Protein AF-A0A7Y9LG53-F1 (afdb_monomer)

Radius of gyration: 17.67 Å; Cα contacts (8 Å, |Δi|>4): 450; chains: 1; bounding box: 41×40×53 Å

pLDDT: mean 83.34, std 12.19, range [42.38, 98.19]

Structure (mmCIF, N/CA/C/O backbone):
data_AF-A0A7Y9LG53-F1
#
_entry.id   AF-A0A7Y9LG53-F1
#
loop_
_atom_site.group_PDB
_atom_site.id
_atom_site.type_symbol
_atom_site.label_atom_id
_atom_site.label_alt_id
_atom_site.label_comp_id
_atom_site.label_asym_id
_atom_site.label_entity_id
_atom_site.label_seq_id
_atom_site.pdbx_PDB_ins_code
_atom_site.Cartn_x
_atom_site.Cartn_y
_atom_site.Cartn_z
_atom_site.occupancy
_atom_site.B_iso_or_equiv
_atom_site.auth_seq_id
_atom_site.auth_comp_id
_atom_site.auth_asym_id
_atom_site.auth_atom_id
_atom_site.pdbx_PDB_model_num
ATOM 1 N N . MET A 1 1 ? 15.637 0.644 -24.157 1.00 86.12 1 MET A N 1
ATOM 2 C CA . MET A 1 1 ? 14.774 1.824 -23.953 1.00 86.12 1 MET A CA 1
ATOM 3 C C . MET A 1 1 ? 13.819 1.522 -22.813 1.00 86.12 1 MET A C 1
ATOM 5 O O . MET A 1 1 ? 13.318 0.405 -22.761 1.00 86.12 1 MET A O 1
ATOM 9 N N . ALA A 1 2 ? 13.609 2.471 -21.905 1.00 86.50 2 ALA A N 1
ATOM 10 C CA . ALA A 1 2 ? 12.515 2.430 -20.944 1.00 86.50 2 ALA A CA 1
ATOM 11 C C . ALA A 1 2 ? 11.743 3.745 -21.023 1.00 86.50 2 ALA A C 1
ATOM 13 O O . ALA A 1 2 ? 12.349 4.803 -21.193 1.00 86.50 2 ALA A O 1
ATOM 14 N N . TRP A 1 3 ? 10.423 3.662 -20.909 1.00 84.69 3 TRP A N 1
ATOM 15 C CA . TRP A 1 3 ? 9.545 4.820 -20.861 1.00 84.69 3 TRP A CA 1
ATOM 16 C C . TRP A 1 3 ? 8.775 4.818 -19.547 1.00 84.69 3 TRP A C 1
ATOM 18 O O . TRP A 1 3 ? 8.128 3.826 -19.197 1.00 84.69 3 TRP A O 1
ATOM 28 N N . VAL A 1 4 ? 8.869 5.937 -18.835 1.00 88.06 4 VAL A N 1
ATOM 29 C CA . VAL A 1 4 ? 8.200 6.168 -17.560 1.00 88.06 4 VAL A CA 1
ATOM 30 C C . VAL A 1 4 ? 7.210 7.314 -17.718 1.00 88.06 4 VAL A C 1
ATOM 32 O O . VAL A 1 4 ? 7.580 8.427 -18.091 1.00 88.06 4 VAL A O 1
ATOM 35 N N . ALA A 1 5 ? 5.941 7.028 -17.450 1.00 83.50 5 ALA A N 1
ATOM 36 C CA . ALA A 1 5 ? 4.900 8.031 -17.356 1.00 83.50 5 ALA A CA 1
ATOM 37 C C . ALA A 1 5 ? 4.995 8.704 -15.988 1.00 83.50 5 ALA A C 1
ATOM 39 O O . ALA A 1 5 ? 4.973 8.029 -14.962 1.00 83.50 5 ALA A O 1
ATOM 40 N N . LEU A 1 6 ? 5.083 10.032 -15.970 1.00 82.88 6 LEU A N 1
ATOM 41 C CA . LEU A 1 6 ? 4.988 10.823 -14.750 1.00 82.88 6 LEU A CA 1
ATOM 42 C C . LEU A 1 6 ? 3.608 11.432 -14.680 1.00 82.88 6 LEU A C 1
ATOM 44 O O . LEU A 1 6 ? 3.182 12.128 -15.601 1.00 82.88 6 LEU A O 1
ATOM 48 N N . VAL A 1 7 ? 2.925 11.178 -13.575 1.00 75.75 7 VAL A N 1
ATOM 49 C CA . VAL A 1 7 ? 1.541 11.578 -13.431 1.00 75.75 7 VAL A CA 1
ATOM 50 C C . VAL A 1 7 ? 1.389 12.554 -12.270 1.00 75.75 7 VAL A C 1
ATOM 52 O O . VAL A 1 7 ? 1.743 12.197 -11.138 1.00 75.75 7 VAL A O 1
ATOM 55 N N . PRO A 1 8 ? 0.876 13.778 -12.522 1.00 67.44 8 PRO A N 1
ATOM 56 C CA . PRO A 1 8 ? 0.628 14.763 -11.483 1.00 67.44 8 PRO A CA 1
ATOM 57 C C . PRO A 1 8 ? -0.237 14.206 -10.360 1.00 67.44 8 PRO A C 1
ATOM 59 O O . PRO A 1 8 ? -1.244 13.529 -10.571 1.00 67.44 8 PRO A O 1
ATOM 62 N N . ARG A 1 9 ? 0.165 14.522 -9.136 1.00 64.88 9 ARG A N 1
ATOM 63 C CA . ARG A 1 9 ? -0.595 14.273 -7.914 1.00 64.88 9 ARG A CA 1
ATOM 64 C C . ARG A 1 9 ? -1.175 15.591 -7.422 1.00 64.88 9 ARG A C 1
ATOM 66 O O . ARG A 1 9 ? -0.590 16.646 -7.642 1.00 64.88 9 ARG A O 1
ATOM 73 N N . VAL A 1 10 ? -2.288 15.507 -6.694 1.00 51.38 10 VAL A N 1
ATOM 74 C CA . VAL A 1 10 ? -2.947 16.671 -6.084 1.00 51.38 10 VAL A CA 1
ATOM 75 C C . VAL A 1 10 ? -1.912 17.543 -5.334 1.00 51.38 10 VAL A C 1
ATOM 77 O O . VAL A 1 10 ? -1.163 16.993 -4.503 1.00 51.38 10 VAL A O 1
ATOM 80 N N . PRO A 1 11 ? -1.837 18.862 -5.627 1.00 47.28 11 PRO A N 1
ATOM 81 C CA . PRO A 1 11 ? -0.912 19.796 -4.980 1.00 47.28 11 PRO A CA 1
ATOM 82 C C . PRO A 1 11 ? -1.076 19.827 -3.454 1.00 47.28 11 PRO A C 1
ATOM 84 O O . PRO A 1 11 ? -2.131 19.481 -2.925 1.00 47.28 11 PRO A O 1
ATOM 87 N N . ARG A 1 12 ? -0.038 20.255 -2.724 1.00 42.75 12 ARG A N 1
ATOM 88 C CA . ARG A 1 12 ? -0.101 20.503 -1.271 1.00 42.75 12 ARG A CA 1
ATOM 89 C C . ARG A 1 12 ? 0.452 21.888 -0.927 1.00 42.75 12 ARG A C 1
ATOM 91 O O . ARG A 1 12 ? 1.362 22.342 -1.629 1.00 42.75 12 ARG A O 1
ATOM 98 N N . PRO A 1 13 ? 0.027 22.508 0.190 1.00 42.38 13 PRO A N 1
ATOM 99 C CA . PRO A 1 13 ? 0.746 23.639 0.770 1.00 42.38 13 PRO A CA 1
ATOM 100 C C . PRO A 1 13 ? 2.233 23.288 0.949 1.00 42.38 13 PRO A C 1
ATOM 102 O O . PRO A 1 13 ? 2.570 22.249 1.517 1.00 42.38 13 PRO A O 1
ATOM 105 N N . GLY A 1 14 ? 3.129 24.095 0.378 1.00 54.16 14 GLY A N 1
ATOM 106 C CA . GLY A 1 14 ? 4.584 23.888 0.435 1.00 54.16 14 GLY A CA 1
ATOM 107 C C . GLY A 1 14 ? 5.179 22.866 -0.552 1.00 54.16 14 GLY A C 1
ATOM 108 O O . GLY A 1 14 ? 6.399 22.809 -0.679 1.00 54.16 14 GLY A O 1
ATOM 109 N N . LYS A 1 15 ? 4.372 22.082 -1.288 1.00 53.03 15 LYS A N 1
ATOM 110 C CA . LYS A 1 15 ? 4.842 21.212 -2.390 1.00 53.03 15 LYS A CA 1
ATOM 111 C C . LYS A 1 15 ? 3.792 21.093 -3.492 1.00 53.03 15 LYS A C 1
ATOM 113 O O . LYS A 1 15 ? 2.944 20.199 -3.472 1.00 53.03 15 LYS A O 1
ATOM 118 N N . LEU A 1 16 ? 3.898 21.987 -4.469 1.00 54.62 16 LEU A N 1
ATOM 119 C CA . LEU A 1 16 ? 2.964 22.094 -5.591 1.00 54.62 16 LEU A CA 1
ATOM 120 C C . LEU A 1 16 ? 3.227 21.065 -6.701 1.00 54.62 16 LEU A C 1
ATOM 122 O O . LEU A 1 16 ? 2.285 20.661 -7.372 1.00 54.62 16 LEU A O 1
ATOM 126 N N . ASN A 1 17 ? 4.472 20.601 -6.863 1.00 60.50 17 ASN A N 1
ATOM 127 C CA . ASN A 1 17 ? 4.839 19.628 -7.892 1.00 60.50 17 ASN A CA 1
ATOM 128 C C . ASN A 1 17 ? 5.089 18.250 -7.265 1.00 60.50 17 ASN A C 1
ATOM 130 O O . ASN A 1 17 ? 6.086 18.033 -6.573 1.00 60.50 17 ASN A O 1
ATOM 134 N N . ARG A 1 18 ? 4.136 17.335 -7.442 1.00 64.12 18 ARG A N 1
ATOM 135 C CA . ARG A 1 18 ? 4.173 15.975 -6.900 1.00 64.12 18 ARG A CA 1
ATOM 136 C C . ARG A 1 18 ? 3.808 14.985 -7.988 1.00 64.12 18 ARG A C 1
ATOM 138 O O . ARG A 1 18 ? 2.847 15.228 -8.711 1.00 64.12 18 ARG A O 1
ATOM 145 N N . LEU A 1 19 ? 4.508 13.854 -8.041 1.00 72.25 19 LEU A N 1
ATOM 146 C CA . LEU A 1 19 ? 4.332 12.872 -9.106 1.00 72.25 19 LEU A CA 1
ATOM 147 C C . LEU A 1 19 ? 4.119 11.459 -8.538 1.00 72.25 19 LEU A C 1
ATOM 149 O O . LEU A 1 19 ? 4.573 11.118 -7.443 1.00 72.25 19 LEU A O 1
ATOM 153 N N . SER A 1 20 ? 3.407 10.633 -9.292 1.00 74.19 20 SER A N 1
ATOM 154 C CA . SER A 1 20 ? 3.547 9.174 -9.271 1.00 74.19 20 SER A CA 1
ATOM 155 C C . SER A 1 20 ? 4.135 8.750 -10.611 1.00 74.19 20 SER A C 1
ATOM 157 O O . SER A 1 20 ? 3.978 9.477 -11.593 1.00 74.19 20 SER A O 1
ATOM 159 N N . ALA A 1 21 ? 4.825 7.616 -10.656 1.00 81.12 21 ALA A N 1
ATOM 160 C CA . ALA A 1 21 ? 5.453 7.144 -11.878 1.00 81.12 21 ALA A CA 1
ATOM 161 C C . ALA A 1 21 ? 4.979 5.742 -12.246 1.00 81.12 21 ALA A C 1
ATOM 163 O O . ALA A 1 21 ? 4.791 4.904 -11.370 1.00 81.12 21 ALA A O 1
ATOM 164 N N . ASP A 1 22 ? 4.821 5.490 -13.539 1.00 81.62 22 ASP A N 1
ATOM 165 C CA . ASP A 1 22 ? 4.493 4.168 -14.062 1.00 81.62 22 ASP A CA 1
ATOM 166 C C . ASP A 1 22 ? 5.415 3.835 -15.237 1.00 81.62 22 ASP A C 1
ATOM 168 O O . ASP A 1 22 ? 5.454 4.553 -16.239 1.00 81.62 22 ASP A O 1
ATOM 172 N N . ILE A 1 23 ? 6.203 2.770 -15.108 1.00 83.12 23 ILE A N 1
ATOM 173 C CA . ILE A 1 23 ? 7.037 2.266 -16.198 1.00 83.12 23 ILE A CA 1
ATOM 174 C C . ILE A 1 23 ? 6.123 1.511 -17.152 1.00 83.12 23 ILE A C 1
ATOM 176 O O . ILE A 1 23 ? 5.673 0.410 -16.840 1.00 83.12 23 ILE A O 1
ATOM 180 N N . GLN A 1 24 ? 5.875 2.071 -18.334 1.00 76.56 24 GLN A N 1
ATOM 181 C CA . GLN A 1 24 ? 4.913 1.453 -19.256 1.00 76.56 24 GLN A CA 1
ATOM 182 C C . GLN A 1 24 ? 5.557 0.642 -20.359 1.00 76.56 24 GLN A C 1
ATOM 184 O O . GLN A 1 24 ? 4.919 -0.226 -20.950 1.00 76.56 24 GLN A O 1
ATOM 189 N N . SER A 1 25 ? 6.830 0.899 -20.648 1.00 75.12 25 SER A N 1
ATOM 190 C CA . SER A 1 25 ? 7.573 0.025 -21.539 1.00 75.12 25 SER A CA 1
ATOM 191 C C . SER A 1 25 ? 9.024 -0.083 -21.122 1.00 75.12 25 SER A C 1
ATOM 193 O O . SER A 1 25 ? 9.665 0.895 -20.741 1.00 75.12 25 SER A O 1
ATOM 195 N N . VAL A 1 26 ? 9.542 -1.301 -21.226 1.00 80.25 26 VAL A N 1
ATOM 196 C CA . VAL A 1 26 ? 10.967 -1.601 -21.168 1.00 80.25 26 VAL A CA 1
ATOM 197 C C . VAL A 1 26 ? 11.249 -2.534 -22.329 1.00 80.25 26 VAL A C 1
ATOM 199 O O . VAL A 1 26 ? 10.678 -3.619 -22.426 1.00 80.25 26 VAL A O 1
ATOM 202 N N . PHE A 1 27 ? 12.113 -2.099 -23.236 1.00 78.62 27 PHE A N 1
ATOM 203 C CA . PHE A 1 27 ? 12.454 -2.855 -24.427 1.00 78.62 27 PHE A CA 1
ATOM 204 C C . PHE A 1 27 ? 13.963 -2.958 -24.598 1.00 78.62 27 PHE A C 1
ATOM 206 O O . PHE A 1 27 ? 14.687 -1.955 -24.639 1.00 78.62 27 PHE A O 1
ATOM 213 N N . VAL A 1 28 ? 14.411 -4.200 -24.758 1.00 81.12 28 VAL A N 1
ATOM 214 C CA . VAL A 1 28 ? 15.770 -4.566 -25.147 1.00 81.12 28 VAL A CA 1
ATOM 215 C C . VAL A 1 28 ? 15.669 -5.396 -26.421 1.00 81.12 28 VAL A C 1
ATOM 217 O O . VAL A 1 28 ? 14.904 -6.372 -26.480 1.00 81.12 28 VAL A O 1
ATOM 220 N N . ARG A 1 29 ? 16.434 -4.989 -27.440 1.00 79.81 29 ARG A N 1
ATOM 221 C CA . ARG A 1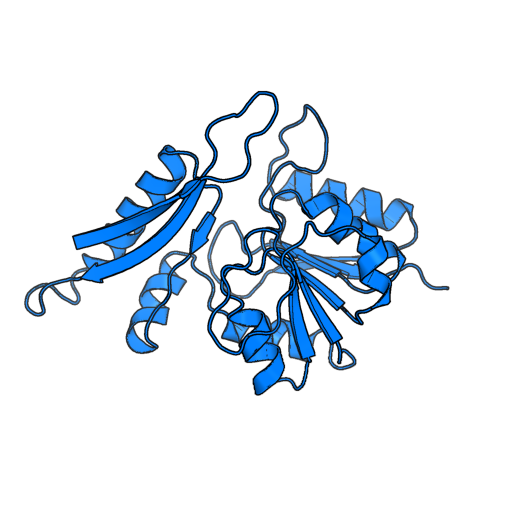 29 ? 16.549 -5.719 -28.706 1.00 79.81 29 ARG A CA 1
ATOM 222 C C . ARG A 1 29 ? 16.980 -7.169 -28.430 1.00 79.81 29 ARG A C 1
ATOM 224 O O . ARG A 1 29 ? 17.815 -7.356 -27.544 1.00 79.81 29 ARG A O 1
ATOM 231 N N . PRO A 1 30 ? 16.402 -8.180 -29.107 1.00 80.38 30 PRO A N 1
ATOM 232 C CA . PRO A 1 30 ? 16.688 -9.594 -28.845 1.00 80.38 30 PRO A CA 1
ATOM 233 C C . PRO A 1 30 ? 18.178 -9.934 -28.708 1.00 80.38 30 PRO A C 1
ATOM 235 O O . PRO A 1 30 ? 18.554 -10.591 -27.741 1.00 80.38 30 PRO A O 1
ATOM 238 N N . GLU A 1 31 ? 19.008 -9.406 -29.605 1.00 91.88 31 GLU A N 1
ATOM 239 C CA . GLU A 1 31 ? 20.463 -9.581 -29.686 1.00 91.88 31 GLU A CA 1
ATOM 240 C C . GLU A 1 31 ? 21.243 -9.058 -28.463 1.00 91.88 31 GLU A C 1
ATOM 242 O O . GLU A 1 31 ? 22.391 -9.439 -28.249 1.00 91.88 31 GLU A O 1
ATOM 247 N N . HIS A 1 32 ? 20.618 -8.227 -27.626 1.00 82.31 32 HIS A N 1
ATOM 248 C CA . HIS A 1 32 ? 21.231 -7.634 -26.433 1.00 82.31 32 HIS A CA 1
ATOM 249 C C . HIS A 1 32 ? 20.573 -8.096 -25.118 1.00 82.31 32 HIS A C 1
ATOM 251 O O . HIS A 1 32 ? 20.823 -7.538 -24.046 1.00 82.31 32 HIS A O 1
ATOM 257 N N . ARG A 1 33 ? 19.686 -9.099 -25.166 1.00 82.38 33 ARG A N 1
ATOM 258 C CA . ARG A 1 33 ? 19.044 -9.654 -23.960 1.00 82.38 33 ARG A CA 1
ATOM 259 C C . ARG A 1 33 ? 20.016 -10.531 -23.169 1.00 82.38 33 ARG A C 1
ATOM 261 O O . ARG A 1 33 ? 21.012 -11.008 -23.691 1.00 82.38 33 ARG A O 1
ATOM 268 N N . GLY A 1 34 ? 19.720 -10.730 -21.883 1.00 81.50 34 GLY A N 1
ATOM 269 C CA . GLY A 1 34 ? 20.551 -11.542 -20.982 1.00 81.50 34 GLY A CA 1
ATOM 270 C C . GLY A 1 34 ? 21.814 -10.846 -20.459 1.00 81.50 34 GLY A C 1
ATOM 271 O O . GLY A 1 34 ? 22.525 -11.428 -19.655 1.00 81.50 34 GLY A O 1
ATOM 272 N N . GLN A 1 35 ? 22.065 -9.594 -20.854 1.00 87.25 35 GLN A N 1
ATOM 273 C CA . GLN A 1 35 ? 23.274 -8.831 -20.501 1.00 87.25 35 GLN A CA 1
ATOM 274 C C . GLN A 1 35 ? 23.032 -7.773 -19.404 1.00 87.25 35 GLN A C 1
ATOM 276 O O . GLN A 1 35 ? 23.769 -6.803 -19.296 1.00 87.25 35 GLN A O 1
ATOM 281 N N . GLY A 1 36 ? 21.939 -7.874 -18.640 1.00 84.75 36 GLY A N 1
ATOM 282 C CA . GLY A 1 36 ? 21.602 -6.903 -17.583 1.00 84.75 36 GLY A CA 1
ATOM 283 C C . GLY A 1 36 ? 21.031 -5.554 -18.059 1.00 84.75 36 GLY A C 1
ATOM 284 O O . GLY A 1 36 ? 20.544 -4.778 -17.243 1.00 84.75 36 GLY A O 1
ATOM 285 N N . ILE A 1 37 ? 20.979 -5.288 -19.370 1.00 86.12 37 ILE A N 1
ATOM 286 C CA . ILE A 1 37 ? 20.492 -4.008 -19.932 1.00 86.12 37 ILE A CA 1
ATOM 287 C C . ILE A 1 37 ? 19.049 -3.693 -19.515 1.00 86.12 37 ILE A C 1
ATOM 289 O O . ILE A 1 37 ? 18.715 -2.542 -19.252 1.00 86.12 37 ILE A O 1
ATOM 293 N N . GLY A 1 38 ? 18.180 -4.707 -19.442 1.00 85.38 38 GLY A N 1
ATOM 294 C CA . GLY A 1 38 ? 16.796 -4.523 -18.995 1.00 85.38 38 GLY A CA 1
ATOM 295 C C . GLY A 1 38 ? 16.718 -3.982 -17.567 1.00 85.38 38 GLY A C 1
ATOM 296 O O . GLY A 1 38 ? 15.966 -3.045 -17.317 1.00 85.38 38 GLY A O 1
ATOM 297 N N . SER A 1 39 ? 17.548 -4.518 -16.671 1.00 84.25 39 SER A N 1
ATOM 298 C CA . SER A 1 39 ? 17.636 -4.064 -15.285 1.00 84.25 39 SER A CA 1
ATOM 299 C C . SER A 1 39 ? 18.164 -2.639 -15.188 1.00 84.25 39 SER A C 1
ATOM 301 O O . SER A 1 39 ? 17.509 -1.793 -14.589 1.00 84.25 39 SER A O 1
ATOM 303 N N . ALA A 1 40 ? 19.261 -2.338 -15.889 1.00 86.50 40 ALA A N 1
ATOM 304 C CA . ALA A 1 40 ? 19.836 -0.994 -15.918 1.00 86.50 40 ALA A CA 1
ATOM 305 C C . ALA A 1 40 ? 18.840 0.064 -16.435 1.00 86.50 40 ALA A C 1
ATOM 307 O O . ALA A 1 40 ? 18.790 1.186 -15.937 1.00 86.50 40 ALA A O 1
ATOM 308 N N . LEU A 1 41 ? 18.007 -0.290 -17.420 1.00 88.81 41 LEU A N 1
ATOM 309 C CA . LEU A 1 41 ? 16.958 0.596 -17.931 1.00 88.81 41 LEU A CA 1
ATOM 310 C C . LEU A 1 41 ? 15.865 0.873 -16.890 1.00 88.81 41 LEU A C 1
ATOM 312 O O . LEU A 1 41 ? 15.404 2.009 -16.788 1.00 88.81 41 LEU A O 1
ATOM 316 N N . VAL A 1 42 ? 15.444 -0.147 -16.139 1.00 87.25 42 VAL A N 1
ATOM 317 C CA . VAL A 1 42 ? 14.440 -0.007 -15.072 1.00 87.25 42 VAL A CA 1
ATOM 318 C C . VAL A 1 42 ? 14.997 0.817 -13.918 1.00 87.25 42 VAL A C 1
ATOM 320 O O . VAL A 1 42 ? 14.340 1.756 -13.482 1.00 87.25 42 VAL A O 1
ATOM 323 N N . GLU A 1 43 ? 16.220 0.536 -13.472 1.00 87.44 43 GLU A N 1
ATOM 324 C CA . GLU A 1 43 ? 16.904 1.313 -12.433 1.00 87.44 43 GLU A CA 1
ATOM 325 C C . GLU A 1 43 ? 17.034 2.783 -12.830 1.00 87.44 43 GLU A C 1
ATOM 327 O O . GLU A 1 43 ? 16.672 3.667 -12.054 1.00 87.44 43 GLU A O 1
ATOM 332 N N . ALA A 1 44 ? 17.479 3.060 -14.059 1.00 91.31 44 ALA A N 1
ATOM 333 C CA . ALA A 1 44 ? 17.614 4.423 -14.561 1.00 91.31 44 ALA A CA 1
ATOM 334 C C . ALA A 1 44 ? 16.260 5.148 -14.638 1.00 91.31 44 ALA A C 1
ATOM 336 O O . ALA A 1 44 ? 16.167 6.315 -14.250 1.00 91.31 44 ALA A O 1
ATOM 337 N N . ALA A 1 45 ? 15.205 4.469 -15.102 1.00 89.44 45 ALA A N 1
ATOM 338 C CA . ALA A 1 45 ? 13.857 5.031 -15.167 1.00 89.44 45 ALA A CA 1
ATOM 339 C C . ALA A 1 45 ? 13.294 5.325 -13.768 1.00 89.44 45 ALA A C 1
ATOM 341 O O . ALA A 1 45 ? 12.787 6.422 -13.525 1.00 89.44 45 ALA A O 1
ATOM 342 N N . THR A 1 46 ? 13.448 4.388 -12.833 1.00 87.31 46 THR A N 1
ATOM 343 C CA . THR A 1 46 ? 13.050 4.541 -11.429 1.00 87.31 46 THR A CA 1
ATOM 344 C C . THR A 1 46 ? 13.816 5.683 -10.768 1.00 87.31 46 THR A C 1
ATOM 346 O O . THR A 1 46 ? 13.205 6.592 -10.210 1.00 87.31 46 THR A O 1
ATOM 349 N N . ALA A 1 47 ? 15.145 5.717 -10.892 1.00 86.44 47 ALA A N 1
ATOM 350 C CA . ALA A 1 47 ? 15.974 6.788 -10.345 1.00 86.44 47 ALA A CA 1
ATOM 351 C C . ALA A 1 47 ? 15.607 8.156 -10.939 1.00 86.44 47 ALA A C 1
ATOM 353 O O . ALA A 1 47 ? 15.550 9.157 -10.222 1.00 86.44 47 ALA A O 1
ATOM 354 N N . HIS A 1 48 ? 15.322 8.221 -12.242 1.00 91.25 48 HIS A N 1
ATOM 355 C CA . HIS A 1 48 ? 14.858 9.444 -12.888 1.00 91.25 48 HIS A CA 1
ATOM 356 C C . HIS A 1 48 ? 13.509 9.912 -12.330 1.00 91.25 48 HIS A C 1
ATOM 358 O O . HIS A 1 48 ? 13.387 11.077 -11.951 1.00 91.25 48 HIS A O 1
ATOM 364 N N . ALA A 1 49 ? 12.533 9.013 -12.203 1.00 86.56 49 ALA A N 1
ATOM 365 C CA . ALA A 1 49 ? 11.226 9.325 -11.640 1.00 86.56 49 ALA A CA 1
ATOM 366 C C . ALA A 1 49 ? 11.314 9.814 -10.187 1.00 86.56 49 ALA A C 1
ATOM 368 O O . ALA A 1 49 ? 10.730 10.842 -9.841 1.00 86.56 49 ALA A O 1
ATOM 369 N N . LEU A 1 50 ? 12.093 9.125 -9.348 1.00 81.56 50 LEU A N 1
ATOM 370 C CA . LEU A 1 50 ? 12.301 9.501 -7.949 1.00 81.56 50 LEU A CA 1
ATOM 371 C C . LEU A 1 50 ? 12.981 10.876 -7.830 1.00 81.56 50 LEU A C 1
ATOM 373 O O . LEU A 1 50 ? 12.543 11.701 -7.028 1.00 81.56 50 LEU A O 1
ATOM 377 N N . ARG A 1 51 ? 13.989 11.179 -8.669 1.00 83.94 51 ARG A N 1
ATOM 378 C CA . ARG A 1 51 ? 14.615 12.520 -8.725 1.00 83.94 51 ARG A CA 1
ATOM 379 C C . ARG A 1 51 ? 13.625 13.619 -9.098 1.00 83.94 51 ARG A C 1
ATOM 381 O O . ARG A 1 51 ? 13.742 14.730 -8.594 1.00 83.94 51 ARG A O 1
ATOM 388 N N . LEU A 1 52 ? 12.658 13.314 -9.959 1.00 82.94 52 LEU A N 1
ATOM 389 C CA . LEU A 1 52 ? 11.597 14.247 -10.343 1.00 82.94 52 LEU A CA 1
ATOM 390 C C . LEU A 1 52 ? 10.496 14.376 -9.278 1.00 82.94 52 LEU A C 1
ATOM 392 O O . LEU A 1 52 ? 9.564 15.159 -9.445 1.00 82.94 52 LEU A O 1
ATOM 396 N N . GLY A 1 53 ? 10.616 13.662 -8.156 1.00 72.44 53 GLY A N 1
ATOM 397 C CA . GLY A 1 53 ? 9.688 13.745 -7.034 1.00 72.44 53 GLY A CA 1
ATOM 398 C C . GLY A 1 53 ? 8.539 12.744 -7.110 1.00 72.44 53 GLY A C 1
ATOM 399 O O . GLY A 1 53 ? 7.521 12.950 -6.438 1.00 72.44 53 GLY A O 1
ATOM 400 N N . ALA A 1 54 ? 8.681 11.675 -7.905 1.00 76.69 54 ALA A N 1
ATOM 401 C CA . ALA A 1 54 ? 7.778 10.538 -7.818 1.00 76.69 54 ALA A CA 1
ATOM 402 C C . ALA A 1 54 ? 7.902 9.876 -6.440 1.00 76.69 54 ALA A C 1
ATOM 404 O O . ALA A 1 54 ? 9.007 9.629 -5.965 1.00 76.69 54 ALA A O 1
ATOM 405 N N . LEU A 1 55 ? 6.772 9.606 -5.786 1.00 68.19 55 LEU A N 1
ATOM 406 C CA . LEU A 1 55 ? 6.763 8.948 -4.469 1.00 68.19 55 LEU A CA 1
ATOM 407 C C . LEU A 1 55 ? 6.877 7.423 -4.567 1.00 68.19 55 LEU A C 1
ATOM 409 O O . LEU A 1 55 ? 7.385 6.781 -3.655 1.00 68.19 55 LEU A O 1
ATOM 413 N N . HIS A 1 56 ? 6.407 6.857 -5.676 1.00 67.88 56 HIS A N 1
ATOM 414 C CA . HIS A 1 56 ? 6.447 5.430 -5.971 1.00 67.88 56 HIS A CA 1
ATOM 415 C C . HIS A 1 56 ? 6.439 5.212 -7.486 1.00 67.88 56 HIS A C 1
ATOM 417 O O . HIS A 1 56 ? 6.039 6.109 -8.243 1.00 67.88 56 HIS A O 1
ATOM 423 N N . VAL A 1 57 ? 6.916 4.037 -7.900 1.00 77.38 57 VAL A N 1
ATOM 424 C CA . VAL A 1 57 ? 7.020 3.615 -9.299 1.00 77.38 57 VAL A CA 1
ATOM 425 C C . VAL A 1 57 ? 6.301 2.281 -9.453 1.00 77.38 57 VAL A C 1
ATOM 427 O O . VAL A 1 57 ? 6.661 1.311 -8.790 1.00 77.38 57 VAL A O 1
ATOM 430 N N . THR A 1 58 ? 5.300 2.222 -10.324 1.00 80.81 58 THR A N 1
ATOM 431 C CA . THR A 1 58 ? 4.605 0.979 -10.676 1.00 80.81 58 THR A CA 1
ATOM 432 C C . THR A 1 58 ? 5.071 0.464 -12.033 1.00 80.81 58 THR A C 1
ATOM 434 O O . THR A 1 58 ? 5.675 1.190 -12.823 1.00 80.81 58 THR A O 1
ATOM 437 N N . VAL A 1 59 ? 4.839 -0.821 -12.292 1.00 79.69 59 VAL A N 1
ATOM 438 C CA . VAL A 1 59 ? 5.048 -1.426 -13.607 1.00 79.69 59 VAL A CA 1
ATOM 439 C C . VAL A 1 59 ? 4.017 -2.516 -13.830 1.00 79.69 59 VAL A C 1
ATOM 441 O O . VAL A 1 59 ? 3.774 -3.351 -12.957 1.00 79.69 59 VAL A O 1
ATOM 444 N N . HIS A 1 60 ? 3.433 -2.545 -15.023 1.00 72.06 60 HIS A N 1
ATOM 445 C CA . HIS A 1 60 ? 2.646 -3.686 -15.463 1.00 72.06 60 HIS A CA 1
ATOM 446 C C . HIS A 1 60 ? 3.522 -4.617 -16.304 1.00 72.06 60 HIS A C 1
ATOM 448 O O . HIS A 1 60 ? 3.937 -4.281 -17.413 1.00 72.06 60 HIS A O 1
ATOM 454 N N . SER A 1 61 ? 3.798 -5.808 -15.775 1.00 68.31 61 SER A N 1
ATOM 455 C CA . SER A 1 61 ? 4.733 -6.761 -16.371 1.00 68.31 61 SER A CA 1
ATOM 456 C C . SER A 1 61 ? 4.041 -8.049 -16.817 1.00 68.31 61 SER A C 1
ATOM 458 O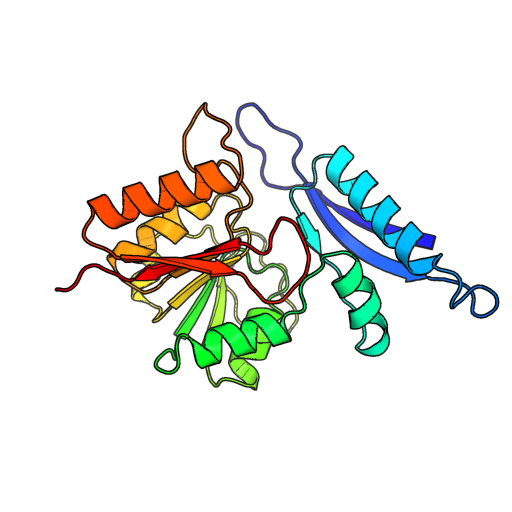 O . SER A 1 61 ? 3.145 -8.569 -16.153 1.00 68.31 61 SER A O 1
ATOM 460 N N . GLY A 1 62 ? 4.481 -8.606 -17.948 1.00 63.84 62 GLY A N 1
ATOM 461 C CA . GLY A 1 62 ? 4.144 -9.981 -18.315 1.00 63.84 62 GLY A CA 1
ATOM 462 C C . GLY A 1 62 ? 4.912 -10.983 -17.445 1.00 63.84 62 GLY A C 1
ATOM 463 O O . GLY A 1 62 ? 6.053 -10.728 -17.072 1.00 63.84 62 GLY A O 1
ATOM 464 N N . ARG A 1 63 ? 4.338 -12.169 -17.190 1.00 68.81 63 ARG A N 1
ATOM 465 C CA . ARG A 1 63 ? 4.886 -13.180 -16.251 1.00 68.81 63 ARG A CA 1
ATOM 466 C C . ARG A 1 63 ? 6.391 -13.454 -16.396 1.00 68.81 63 ARG A C 1
ATOM 468 O O . ARG A 1 63 ? 7.082 -13.602 -15.402 1.00 68.81 63 ARG A O 1
ATOM 475 N N . ARG A 1 64 ? 6.914 -13.484 -17.628 1.00 70.81 64 ARG A N 1
ATOM 476 C CA . ARG A 1 64 ? 8.339 -13.752 -17.909 1.00 70.81 64 ARG A CA 1
ATOM 477 C C . ARG A 1 64 ? 9.298 -12.673 -17.394 1.00 70.81 64 ARG A C 1
ATOM 479 O O . ARG A 1 64 ? 10.468 -12.971 -17.195 1.00 70.81 64 ARG A O 1
ATOM 486 N N . ALA A 1 65 ? 8.833 -11.437 -17.225 1.00 70.19 65 ALA A N 1
ATOM 487 C CA . ALA A 1 65 ? 9.662 -10.319 -16.784 1.00 70.19 65 ALA A CA 1
ATOM 488 C C . ALA A 1 65 ? 9.506 -10.015 -15.285 1.00 70.19 65 ALA A C 1
ATOM 490 O O . ALA A 1 65 ? 10.284 -9.231 -14.757 1.00 70.19 65 ALA A O 1
ATOM 491 N N . VAL A 1 66 ? 8.556 -10.652 -14.591 1.00 74.44 66 VAL A N 1
ATOM 492 C CA . VAL A 1 66 ? 8.337 -10.491 -13.141 1.00 74.44 66 VAL A CA 1
ATOM 493 C C . VAL A 1 66 ? 9.628 -10.707 -12.322 1.00 74.44 66 VAL A C 1
ATOM 495 O O . VAL A 1 66 ? 9.993 -9.772 -11.612 1.00 74.44 66 VAL A O 1
ATOM 498 N N . PRO A 1 67 ? 10.437 -11.769 -12.548 1.00 74.12 67 PRO A N 1
ATO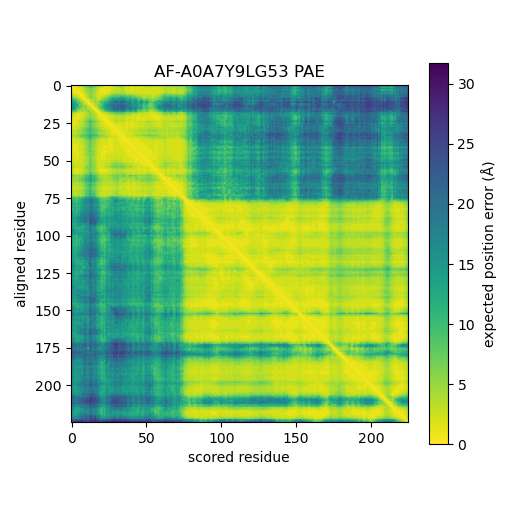M 499 C CA . PRO A 1 67 ? 11.694 -11.957 -11.806 1.00 74.12 67 PRO A CA 1
ATOM 500 C C . PRO A 1 67 ? 12.751 -10.866 -12.039 1.00 74.12 67 PRO A C 1
ATOM 502 O O . PRO A 1 67 ? 13.702 -10.719 -11.274 1.00 74.12 67 PRO A O 1
ATOM 505 N N . VAL A 1 68 ? 12.657 -10.110 -13.141 1.00 77.94 68 VAL A N 1
ATOM 506 C CA . VAL A 1 68 ? 13.541 -8.957 -13.375 1.00 77.94 68 VAL A CA 1
ATOM 507 C C . VAL A 1 68 ? 13.141 -7.806 -12.463 1.00 77.94 68 VAL A C 1
ATOM 509 O O . VAL A 1 68 ? 14.017 -7.192 -11.873 1.00 77.94 68 VAL A O 1
ATOM 512 N N . TYR A 1 69 ? 11.844 -7.536 -12.331 1.00 78.94 69 TYR A N 1
ATOM 513 C CA . TYR A 1 69 ? 11.340 -6.452 -11.493 1.00 78.94 69 TYR A CA 1
ATOM 514 C C . TYR A 1 69 ? 11.474 -6.771 -9.998 1.00 78.94 69 TYR A C 1
ATOM 516 O O . TYR A 1 69 ? 11.879 -5.893 -9.242 1.00 78.94 69 TYR A O 1
ATOM 524 N N . GLU A 1 70 ? 11.237 -8.018 -9.582 1.00 74.31 70 GLU A N 1
ATOM 525 C CA . GLU A 1 70 ? 11.411 -8.462 -8.187 1.00 74.31 70 GLU A CA 1
ATOM 526 C C . GLU A 1 70 ? 12.850 -8.259 -7.697 1.00 74.31 70 GLU A C 1
ATOM 528 O O . GLU A 1 70 ? 13.066 -7.645 -6.657 1.00 74.31 70 GLU A O 1
ATOM 533 N N . ARG A 1 71 ? 13.853 -8.636 -8.506 1.00 73.75 71 ARG A N 1
ATOM 534 C CA . ARG A 1 71 ? 15.276 -8.364 -8.206 1.00 73.75 71 ARG A CA 1
ATOM 535 C C . ARG A 1 71 ? 15.624 -6.878 -8.100 1.00 73.75 71 ARG A C 1
ATOM 537 O O . ARG A 1 71 ? 16.681 -6.536 -7.589 1.00 73.75 71 ARG A O 1
ATOM 544 N N . LEU A 1 72 ? 14.767 -6.003 -8.620 1.00 74.44 72 LEU A N 1
ATOM 545 C CA . LEU A 1 72 ? 14.927 -4.549 -8.575 1.00 74.44 72 LEU A CA 1
ATOM 546 C C . LEU A 1 72 ? 14.063 -3.904 -7.483 1.00 74.44 72 LEU A C 1
ATOM 548 O O . LEU A 1 72 ? 13.924 -2.681 -7.454 1.00 74.44 72 LEU A O 1
ATOM 552 N N . GLY A 1 73 ? 13.478 -4.717 -6.600 1.00 68.25 73 GLY A N 1
ATOM 553 C CA . GLY A 1 73 ? 12.680 -4.271 -5.464 1.00 68.25 73 GLY A CA 1
ATOM 554 C C . GLY A 1 73 ? 11.236 -3.899 -5.796 1.00 68.25 73 GLY A C 1
ATOM 555 O O . GLY A 1 73 ? 10.588 -3.229 -4.992 1.00 68.25 73 GLY A O 1
ATOM 556 N N . PHE A 1 74 ? 10.719 -4.299 -6.964 1.00 74.25 74 PHE A N 1
ATOM 557 C CA . PHE A 1 74 ? 9.283 -4.223 -7.250 1.00 74.25 74 PHE A CA 1
ATOM 558 C C . PHE A 1 74 ? 8.551 -5.409 -6.627 1.00 74.25 74 PHE A C 1
ATOM 560 O O . PHE A 1 74 ? 9.078 -6.514 -6.558 1.00 74.25 74 PHE A O 1
ATOM 567 N N . VAL A 1 75 ? 7.293 -5.183 -6.252 1.00 71.56 75 VAL A N 1
ATOM 568 C CA . VAL A 1 75 ? 6.459 -6.190 -5.591 1.00 71.56 75 VAL A CA 1
ATOM 569 C C . VAL A 1 75 ? 5.444 -6.771 -6.558 1.00 71.56 75 VAL A C 1
ATOM 571 O O . VAL A 1 75 ? 4.699 -6.045 -7.224 1.00 71.56 75 VAL A O 1
ATOM 574 N N . SER A 1 76 ? 5.379 -8.097 -6.587 1.00 73.56 76 SER A N 1
ATOM 575 C CA . SER A 1 76 ? 4.372 -8.850 -7.316 1.00 73.56 76 SER A CA 1
ATOM 576 C C . SER A 1 76 ? 3.062 -8.859 -6.524 1.00 73.56 76 SER A C 1
ATOM 578 O O . SER A 1 76 ? 3.002 -9.302 -5.381 1.00 73.56 76 SER A O 1
ATOM 580 N N . SER A 1 77 ? 1.969 -8.380 -7.120 1.00 73.75 77 SER A N 1
ATOM 581 C CA . SER A 1 77 ? 0.648 -8.410 -6.471 1.00 73.75 77 SER A CA 1
ATOM 582 C C . SER A 1 77 ? 0.160 -9.812 -6.034 1.00 73.75 77 SER A C 1
ATOM 584 O O . SER A 1 77 ? -0.604 -9.868 -5.074 1.00 73.75 77 SER A O 1
ATOM 586 N N . PRO A 1 78 ? 0.541 -10.933 -6.691 1.00 79.25 78 PRO A N 1
ATOM 587 C CA . PRO A 1 78 ? 0.293 -12.290 -6.197 1.00 79.25 78 PRO A CA 1
ATOM 588 C C . PRO A 1 78 ? 0.843 -12.606 -4.802 1.00 79.25 78 PRO A C 1
ATOM 590 O O . PRO A 1 78 ? 0.075 -13.082 -3.979 1.00 79.25 78 PRO A O 1
ATOM 593 N N . GLU A 1 79 ? 2.117 -12.321 -4.521 1.00 79.75 79 GLU A N 1
ATOM 594 C CA . GLU A 1 79 ? 2.743 -12.661 -3.228 1.00 79.75 79 GLU A CA 1
ATOM 595 C C . GLU A 1 79 ? 2.051 -11.941 -2.072 1.00 79.75 79 GLU A C 1
ATOM 597 O O . GLU A 1 79 ? 1.801 -12.498 -1.007 1.00 79.75 79 GLU A O 1
ATOM 602 N N . LEU A 1 80 ? 1.679 -10.685 -2.306 1.00 85.19 80 LEU A N 1
ATOM 603 C CA . LEU A 1 80 ? 0.925 -9.925 -1.329 1.00 85.19 80 LEU A CA 1
ATOM 604 C C . LEU A 1 80 ? -0.498 -10.464 -1.136 1.00 85.19 80 LEU A C 1
ATOM 606 O O . LEU A 1 80 ? -1.015 -10.436 -0.024 1.00 85.19 80 LEU A O 1
ATOM 610 N N . ALA A 1 81 ? -1.142 -10.935 -2.203 1.00 89.75 81 ALA A N 1
ATOM 611 C CA . ALA A 1 81 ? -2.462 -11.541 -2.088 1.00 89.75 81 ALA A CA 1
ATOM 612 C C . ALA A 1 81 ? -2.413 -12.848 -1.282 1.00 89.75 81 ALA A C 1
ATOM 614 O O . ALA A 1 81 ? -3.305 -13.075 -0.469 1.00 89.75 81 ALA A O 1
ATOM 615 N N . GLU A 1 82 ? -1.363 -13.655 -1.464 1.00 90.50 82 GLU A N 1
ATOM 616 C CA . GLU A 1 82 ? -1.097 -14.853 -0.659 1.00 90.50 82 GLU A CA 1
ATOM 617 C C . GLU A 1 82 ? -0.891 -14.483 0.810 1.00 90.50 82 GLU A C 1
ATOM 619 O O . GLU A 1 82 ? -1.618 -14.983 1.662 1.00 90.50 82 GLU A O 1
ATOM 624 N N . PHE A 1 83 ? -0.021 -13.507 1.095 1.00 90.81 83 PHE A N 1
ATOM 625 C CA . PHE A 1 83 ? 0.168 -12.995 2.454 1.00 90.81 83 PHE A CA 1
ATOM 626 C C . PHE A 1 83 ? -1.158 -12.582 3.109 1.00 90.81 83 PHE A C 1
ATOM 628 O O . PHE A 1 83 ? -1.425 -12.963 4.245 1.00 90.81 83 PHE A O 1
ATOM 635 N N . VAL A 1 84 ? -1.994 -11.813 2.400 1.00 93.81 84 VAL A N 1
ATOM 636 C CA . VAL A 1 84 ? -3.298 -11.365 2.911 1.00 93.81 84 VAL A CA 1
ATOM 637 C C . VAL A 1 84 ? -4.238 -12.549 3.141 1.00 93.81 84 VAL A C 1
ATOM 639 O O . VAL A 1 84 ? -4.875 -12.611 4.187 1.00 93.81 84 VAL A O 1
ATOM 642 N N . GLY A 1 85 ? -4.318 -13.487 2.194 1.00 93.12 85 GLY A N 1
ATOM 643 C CA . GLY A 1 85 ? -5.158 -14.678 2.322 1.00 93.12 85 GLY A CA 1
ATOM 644 C C . GLY A 1 85 ? -4.760 -15.573 3.496 1.00 93.12 85 GLY A C 1
ATOM 645 O O . GLY A 1 85 ? -5.637 -16.128 4.153 1.00 93.12 85 GLY A O 1
ATOM 646 N N . ASP A 1 86 ? -3.462 -15.666 3.786 1.00 92.50 86 ASP A N 1
ATOM 647 C CA . ASP A 1 86 ? -2.930 -16.483 4.877 1.00 92.50 86 ASP A CA 1
ATOM 648 C C . ASP A 1 86 ? -3.052 -15.787 6.245 1.00 92.50 86 ASP A C 1
ATOM 650 O O . ASP A 1 86 ? -3.370 -16.437 7.240 1.00 92.50 86 ASP A O 1
ATOM 654 N N . HIS A 1 87 ? -2.818 -14.469 6.319 1.00 93.81 87 HIS A N 1
ATOM 655 C CA . HIS A 1 87 ? -2.893 -13.704 7.577 1.00 93.81 87 HIS A CA 1
ATOM 656 C C . HIS A 1 87 ? -4.315 -13.333 8.008 1.00 93.81 87 HIS A C 1
ATOM 658 O O . HIS A 1 87 ? -4.536 -13.043 9.190 1.00 93.81 87 HIS A O 1
ATOM 664 N N . PHE A 1 88 ? -5.253 -13.289 7.062 1.00 95.00 88 PHE A N 1
ATOM 665 C CA . PHE A 1 88 ? -6.630 -12.863 7.296 1.00 95.00 88 PHE A CA 1
ATOM 666 C C . PHE A 1 88 ? -7.640 -13.832 6.650 1.00 95.00 88 PHE A C 1
ATOM 668 O O . PHE A 1 88 ? -8.419 -13.427 5.782 1.00 95.00 88 PHE A O 1
ATOM 675 N N . PRO A 1 89 ? -7.639 -15.122 7.038 1.00 93.69 89 PRO A N 1
ATOM 676 C CA . PRO A 1 89 ? -8.495 -16.144 6.426 1.00 93.69 89 PRO A CA 1
ATOM 677 C C . PRO A 1 89 ? -10.002 -15.878 6.595 1.00 93.69 89 PRO A C 1
ATOM 679 O O . PRO A 1 89 ? -10.817 -16.412 5.840 1.00 93.69 89 PRO A O 1
ATOM 682 N N . GLU A 1 90 ? -10.387 -15.071 7.584 1.00 91.81 90 GLU A N 1
ATOM 683 C CA . GLU A 1 90 ? -11.767 -14.697 7.892 1.00 91.81 90 GLU A CA 1
ATOM 684 C C . GLU A 1 90 ? -12.324 -13.568 7.010 1.00 91.81 90 GLU A C 1
ATOM 686 O O . GLU A 1 90 ? -13.541 -13.395 6.930 1.00 91.81 90 GLU A O 1
ATOM 691 N N . VAL A 1 91 ? -11.457 -12.807 6.338 1.00 94.50 91 VAL A N 1
ATOM 692 C CA . VAL A 1 91 ? -11.840 -11.602 5.591 1.00 94.50 91 VAL A CA 1
ATOM 693 C C . VAL A 1 91 ? -12.645 -11.959 4.346 1.00 94.50 91 VAL A C 1
ATOM 695 O O . VAL A 1 91 ? -12.297 -12.863 3.582 1.00 94.50 91 VAL A O 1
ATOM 698 N N . ARG A 1 92 ? -13.726 -11.211 4.098 1.00 93.38 92 ARG A N 1
ATOM 699 C CA . ARG A 1 92 ? -14.554 -11.329 2.889 1.00 93.38 92 ARG A CA 1
ATOM 700 C C . ARG A 1 92 ? -14.654 -10.031 2.113 1.00 93.38 92 ARG A C 1
ATOM 702 O O . ARG A 1 92 ? -14.768 -10.089 0.890 1.00 93.38 92 ARG A O 1
ATOM 709 N N . PHE A 1 93 ? -14.574 -8.893 2.787 1.00 95.00 93 PHE A N 1
ATOM 710 C CA . PHE A 1 93 ? -14.627 -7.565 2.195 1.00 95.00 93 PHE A CA 1
ATOM 711 C C . PHE A 1 93 ? -13.381 -6.780 2.588 1.00 95.00 93 PHE A C 1
ATOM 713 O O . PHE A 1 93 ? -13.062 -6.668 3.768 1.00 95.00 93 PHE A O 1
ATOM 720 N N . ALA A 1 94 ? -12.670 -6.231 1.606 1.00 97.75 94 ALA A N 1
ATOM 721 C CA . ALA A 1 94 ? -11.459 -5.458 1.860 1.00 97.75 94 ALA A CA 1
ATOM 722 C C . ALA A 1 94 ? -11.406 -4.173 1.029 1.00 97.75 94 ALA A C 1
ATOM 724 O O . ALA A 1 94 ? -11.871 -4.140 -0.112 1.00 97.75 94 ALA A O 1
ATOM 725 N N . ALA A 1 95 ? -10.762 -3.139 1.564 1.00 97.12 95 ALA A N 1
ATOM 726 C CA . ALA A 1 95 ? -10.433 -1.933 0.810 1.00 97.12 95 ALA A CA 1
ATOM 727 C C . ALA A 1 95 ? -8.928 -1.857 0.531 1.00 97.12 95 ALA A C 1
ATOM 729 O O . ALA A 1 95 ? -8.121 -1.883 1.457 1.00 97.12 95 ALA A O 1
ATOM 730 N N . ASP A 1 96 ? -8.555 -1.717 -0.741 1.00 95.44 96 ASP A N 1
ATOM 731 C CA . ASP A 1 96 ? -7.190 -1.424 -1.189 1.00 95.44 96 ASP A CA 1
ATOM 732 C C . ASP A 1 96 ? -7.042 0.094 -1.387 1.00 95.44 96 ASP A C 1
ATOM 734 O O . ASP A 1 96 ? -7.373 0.669 -2.434 1.00 95.44 96 ASP A O 1
ATOM 738 N N . VAL A 1 97 ? -6.620 0.775 -0.323 1.00 93.88 97 VAL A N 1
ATOM 739 C CA . VAL A 1 97 ? -6.555 2.235 -0.259 1.00 93.88 97 VAL A CA 1
ATOM 740 C C . VAL A 1 97 ? -5.338 2.736 -1.022 1.00 93.88 97 VAL A C 1
ATOM 742 O O . VAL A 1 97 ? -4.196 2.407 -0.704 1.00 93.88 97 VAL A O 1
ATOM 745 N N . ALA A 1 98 ? -5.589 3.596 -2.010 1.00 85.00 98 ALA A N 1
ATOM 746 C CA . ALA A 1 98 ? -4.595 4.044 -2.981 1.00 85.00 98 ALA A CA 1
ATOM 747 C C . ALA A 1 98 ? -3.929 2.891 -3.768 1.00 85.00 98 ALA A C 1
ATOM 749 O O . ALA A 1 98 ? -2.811 3.052 -4.262 1.00 85.00 98 ALA A O 1
ATOM 750 N N . GLY A 1 99 ? -4.641 1.771 -3.962 1.00 81.25 99 GLY A N 1
ATOM 751 C CA . GLY A 1 99 ? -4.190 0.547 -4.653 1.00 81.25 99 GLY A CA 1
ATOM 752 C C . GLY A 1 99 ? -3.860 0.671 -6.150 1.00 81.25 99 GLY A C 1
ATOM 753 O O . GLY A 1 99 ? -3.696 -0.327 -6.862 1.00 81.25 99 GLY A O 1
ATOM 754 N N . GLY A 1 100 ? -3.788 1.897 -6.675 1.00 79.62 100 GLY A N 1
ATOM 755 C CA . GLY A 1 100 ? -3.442 2.192 -8.062 1.00 79.62 100 GLY A CA 1
ATOM 756 C C . GLY A 1 100 ? -4.393 1.527 -9.056 1.00 79.62 100 GLY A C 1
ATOM 757 O O . GLY A 1 100 ? -5.599 1.744 -9.026 1.00 79.62 100 GLY A O 1
ATOM 758 N N . GLN A 1 101 ? -3.845 0.702 -9.950 1.00 80.88 101 GLN A N 1
ATOM 759 C CA . GLN A 1 101 ? -4.621 -0.019 -10.965 1.00 80.88 101 GLN A CA 1
ATOM 760 C C . GLN A 1 101 ? -5.457 -1.190 -10.407 1.00 80.88 101 GLN A C 1
ATOM 762 O O . GLN A 1 101 ? -6.208 -1.821 -11.163 1.00 80.88 101 GLN A O 1
ATOM 767 N N . GLY A 1 102 ? -5.310 -1.513 -9.114 1.00 85.56 102 GLY A N 1
ATOM 768 C CA . GLY A 1 102 ? -6.090 -2.535 -8.416 1.00 85.56 102 GLY A CA 1
ATOM 769 C C . GLY A 1 102 ? -5.753 -3.968 -8.815 1.00 85.56 102 GLY A C 1
ATOM 770 O O . GLY A 1 102 ? -6.630 -4.822 -8.969 1.00 85.56 102 GLY A O 1
ATOM 771 N N . MET A 1 103 ? -4.467 -4.242 -9.051 1.00 86.81 103 MET A N 1
ATOM 772 C CA . MET A 1 103 ? -4.007 -5.602 -9.330 1.00 86.81 103 MET A CA 1
ATOM 773 C C . MET A 1 103 ? -4.166 -6.511 -8.113 1.00 86.81 103 MET A C 1
ATOM 775 O O . MET A 1 103 ? -4.675 -7.621 -8.267 1.00 86.81 103 MET A O 1
ATOM 779 N N . LEU A 1 104 ? -3.786 -6.029 -6.925 1.00 88.94 104 LEU A N 1
ATOM 780 C CA . LEU A 1 104 ? -4.000 -6.743 -5.669 1.00 88.94 104 LEU A CA 1
ATOM 781 C C . LEU A 1 104 ? -5.488 -7.045 -5.479 1.00 88.94 104 LEU A C 1
ATOM 783 O O . LEU A 1 104 ? -5.857 -8.214 -5.390 1.00 88.94 104 LEU A O 1
ATOM 787 N N . ALA A 1 105 ? -6.336 -6.013 -5.535 1.00 92.62 105 ALA A N 1
ATOM 788 C CA . ALA A 1 105 ? -7.786 -6.143 -5.401 1.00 92.62 105 ALA A CA 1
ATOM 789 C C . ALA A 1 105 ? -8.385 -7.229 -6.318 1.00 92.62 105 ALA A C 1
ATOM 791 O O . ALA A 1 105 ? -9.185 -8.070 -5.896 1.00 92.62 105 ALA A O 1
ATOM 792 N N . ARG A 1 106 ? -7.931 -7.293 -7.577 1.00 92.19 106 ARG A N 1
ATOM 793 C CA . ARG A 1 106 ? -8.355 -8.331 -8.525 1.00 92.19 106 ARG A CA 1
ATOM 794 C C . ARG A 1 106 ? -7.865 -9.728 -8.166 1.00 92.19 106 ARG A C 1
ATOM 796 O O . ARG A 1 106 ? -8.594 -10.688 -8.408 1.00 92.19 106 ARG A O 1
ATOM 803 N N . ILE A 1 107 ? -6.641 -9.872 -7.670 1.00 91.38 107 ILE A N 1
ATOM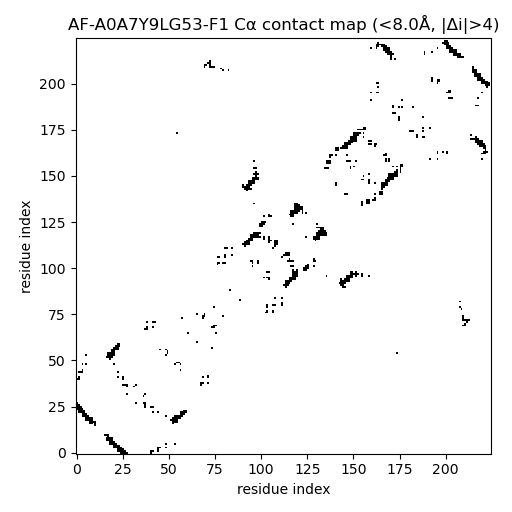 804 C CA . ILE A 1 107 ? -6.104 -11.184 -7.291 1.00 91.38 107 ILE A CA 1
ATOM 805 C C . ILE A 1 107 ? -6.805 -1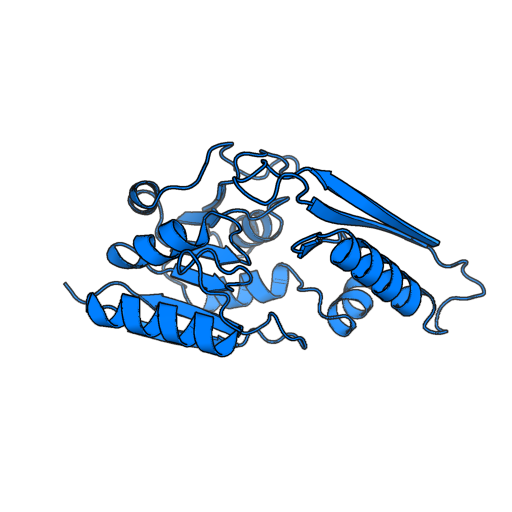1.691 -6.032 1.00 91.38 107 ILE A C 1
ATOM 807 O O . ILE A 1 107 ? -7.252 -12.835 -6.038 1.00 91.38 107 ILE A O 1
ATOM 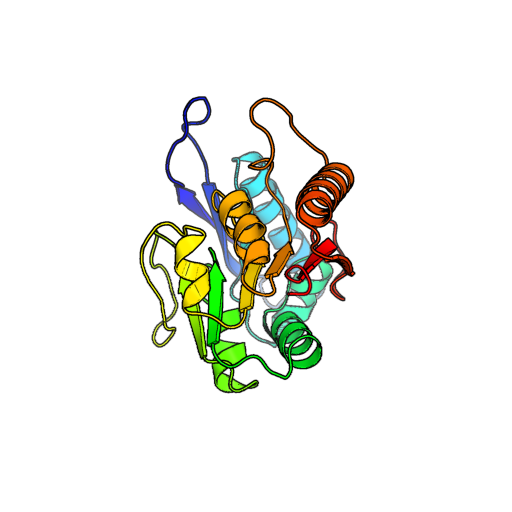811 N N . LEU A 1 108 ? -6.990 -10.835 -5.025 1.00 94.75 108 LEU A N 1
ATOM 812 C CA . LEU A 1 108 ? -7.774 -11.133 -3.822 1.00 94.75 108 LEU A CA 1
ATOM 813 C C . LEU A 1 108 ? -9.181 -11.624 -4.183 1.00 94.75 108 LEU A C 1
ATOM 815 O O . LEU A 1 108 ? -9.585 -12.711 -3.769 1.00 94.75 108 LEU A O 1
ATOM 819 N N . SER A 1 109 ? -9.862 -10.901 -5.077 1.00 93.06 109 SER A N 1
ATOM 820 C CA . SER A 1 109 ? -11.203 -11.272 -5.545 1.00 93.06 109 SER A CA 1
ATOM 821 C C . SER A 1 109 ? -11.221 -12.610 -6.284 1.00 93.06 109 SER A C 1
ATOM 823 O O . SER A 1 109 ? -12.113 -13.426 -6.075 1.00 93.06 109 SER A O 1
ATOM 825 N N . LYS A 1 110 ? -10.241 -12.862 -7.162 1.00 91.44 110 LYS A N 1
ATOM 826 C CA . LYS A 1 110 ? -10.241 -14.051 -8.032 1.00 91.44 110 LYS A CA 1
ATOM 827 C C . LYS A 1 110 ? -9.681 -15.314 -7.388 1.00 91.44 110 LYS A C 1
ATOM 829 O O . LYS A 1 110 ? -10.027 -16.398 -7.844 1.00 91.44 110 LYS A O 1
ATOM 834 N N . ARG A 1 111 ? -8.756 -15.190 -6.436 1.00 92.69 111 ARG A N 1
ATOM 835 C CA . ARG A 1 111 ? -8.002 -16.330 -5.887 1.00 92.69 111 ARG A CA 1
ATOM 836 C C . ARG A 1 111 ? -8.289 -16.606 -4.421 1.00 92.69 111 ARG A C 1
ATOM 838 O O . ARG A 1 111 ? -8.216 -17.760 -4.027 1.00 92.69 111 ARG A O 1
ATOM 845 N N . HIS A 1 112 ? -8.639 -15.580 -3.650 1.00 92.88 112 HIS A N 1
ATOM 846 C CA . HIS A 1 112 ? -8.833 -15.696 -2.202 1.00 92.88 112 HIS A CA 1
ATOM 847 C C . HIS A 1 112 ? -10.294 -15.489 -1.783 1.00 92.88 112 HIS A C 1
ATOM 849 O O . HIS A 1 112 ? -10.609 -15.567 -0.603 1.00 92.88 112 HIS A O 1
ATOM 855 N N . ASN A 1 113 ? -11.206 -15.260 -2.740 1.00 92.25 113 ASN A N 1
ATOM 856 C CA . ASN A 1 113 ? -12.623 -14.990 -2.478 1.00 92.25 113 ASN A CA 1
ATOM 857 C C . ASN A 1 113 ? -12.835 -13.821 -1.491 1.00 92.25 113 ASN A C 1
ATOM 859 O O . ASN A 1 113 ? -13.770 -13.831 -0.688 1.00 92.25 113 ASN A O 1
ATOM 863 N N . ILE A 1 114 ? -11.944 -12.827 -1.563 1.00 96.88 114 ILE A N 1
ATOM 864 C CA . ILE A 1 114 ? -12.018 -11.568 -0.822 1.00 96.88 114 ILE A CA 1
ATOM 865 C C . ILE A 1 114 ? -12.488 -10.502 -1.807 1.00 96.88 114 ILE A C 1
ATOM 867 O O . ILE A 1 114 ? -11.744 -10.128 -2.715 1.00 96.88 114 ILE A O 1
ATOM 871 N N . ASN A 1 115 ? -13.717 -10.019 -1.647 1.00 95.31 115 ASN A N 1
ATOM 872 C CA . ASN A 1 115 ? -14.251 -8.914 -2.429 1.00 95.31 115 ASN A CA 1
ATOM 873 C C . ASN A 1 115 ? -13.501 -7.632 -2.060 1.00 95.31 115 ASN A C 1
ATOM 875 O O . ASN A 1 115 ? -13.773 -7.003 -1.037 1.00 95.31 115 ASN A O 1
ATOM 879 N N . CYS A 1 116 ? -12.518 -7.291 -2.886 1.00 96.94 116 CYS A N 1
ATOM 880 C CA . CYS A 1 116 ? -11.643 -6.164 -2.643 1.00 96.94 116 CYS A CA 1
ATOM 881 C C . CYS A 1 116 ? -11.902 -5.056 -3.661 1.00 96.94 116 CYS A C 1
ATOM 883 O O . CYS A 1 116 ? -11.838 -5.294 -4.872 1.00 96.94 116 CYS A O 1
ATOM 885 N N . GLU A 1 117 ? -12.161 -3.844 -3.171 1.00 95.75 117 GLU A N 1
ATOM 886 C CA . GLU A 1 117 ? -12.292 -2.651 -4.006 1.00 95.75 117 GLU A CA 1
ATOM 887 C C . GLU A 1 117 ? -11.170 -1.646 -3.757 1.00 95.75 117 GLU A C 1
ATOM 889 O O . GLU A 1 117 ? -10.635 -1.538 -2.656 1.00 95.75 117 GLU A O 1
ATOM 894 N N . VAL A 1 118 ? -10.815 -0.893 -4.797 1.00 94.88 118 VAL A N 1
ATOM 895 C CA . VAL A 1 118 ? -9.821 0.180 -4.695 1.00 94.88 118 VAL A CA 1
ATOM 896 C C . VAL A 1 118 ? -10.499 1.486 -4.301 1.00 94.88 118 VAL A C 1
ATOM 898 O O . VAL A 1 118 ? -11.422 1.932 -4.983 1.00 94.88 118 VAL A O 1
ATOM 901 N N . ILE A 1 119 ? -9.987 2.154 -3.269 1.00 94.38 119 ILE A N 1
ATOM 902 C CA . ILE A 1 119 ? -10.412 3.514 -2.911 1.00 94.38 119 ILE A CA 1
ATOM 903 C C . ILE A 1 119 ? -9.267 4.473 -3.235 1.00 94.38 119 ILE A C 1
ATOM 905 O O . ILE A 1 119 ? -8.267 4.542 -2.519 1.00 94.38 119 ILE A O 1
ATOM 909 N N . ASP A 1 120 ? -9.392 5.204 -4.342 1.00 87.75 120 ASP A N 1
ATOM 910 C CA . ASP A 1 120 ? -8.435 6.240 -4.743 1.00 87.75 120 ASP A CA 1
ATOM 911 C C . ASP A 1 120 ? -9.176 7.347 -5.510 1.00 87.75 120 ASP A C 1
ATOM 913 O O . ASP A 1 120 ? -9.859 7.041 -6.492 1.00 87.75 120 ASP A O 1
ATOM 917 N N . PRO A 1 121 ? -9.009 8.635 -5.151 1.00 83.62 121 PRO A N 1
ATOM 918 C CA . PRO A 1 121 ? -9.683 9.747 -5.825 1.00 83.62 121 PRO A CA 1
ATOM 919 C C . PRO A 1 121 ? -9.373 9.856 -7.327 1.00 83.62 121 PRO A C 1
ATOM 921 O O . PRO A 1 121 ? -10.075 10.568 -8.038 1.00 83.62 121 PRO A O 1
ATOM 924 N N . ARG A 1 122 ? -8.330 9.185 -7.833 1.00 79.50 122 ARG A N 1
ATOM 925 C CA . ARG A 1 122 ? -7.999 9.176 -9.268 1.00 79.50 122 ARG A CA 1
ATOM 926 C C . ARG A 1 122 ? -8.896 8.261 -10.096 1.00 79.50 122 ARG A C 1
ATOM 928 O O . ARG A 1 122 ? -9.074 8.531 -11.278 1.00 79.50 122 ARG A O 1
ATOM 935 N N . GLY A 1 123 ? -9.399 7.165 -9.524 1.00 81.38 123 GLY A N 1
ATOM 936 C CA . GLY A 1 123 ? -10.242 6.199 -10.243 1.00 81.38 123 GLY A CA 1
ATOM 937 C C . GLY A 1 123 ? -9.573 5.465 -11.421 1.00 81.38 123 GLY A C 1
ATOM 938 O O . GLY A 1 123 ? -10.263 4.955 -12.298 1.00 81.38 123 GLY A O 1
ATOM 939 N N . TRP A 1 124 ? -8.238 5.397 -11.490 1.00 81.56 124 TRP A N 1
ATOM 940 C CA . TRP A 1 124 ? -7.511 4.787 -12.620 1.00 81.56 124 TRP A CA 1
ATOM 941 C C . TRP A 1 124 ? -7.311 3.277 -12.475 1.00 81.56 124 TRP A C 1
ATOM 943 O O . TRP A 1 124 ? -6.182 2.781 -12.499 1.00 81.56 124 TRP A O 1
ATOM 953 N N . VAL A 1 125 ? -8.406 2.535 -12.325 1.00 80.12 125 VAL A N 1
ATOM 954 C CA . VAL A 1 125 ? -8.348 1.076 -12.186 1.00 80.12 125 VAL A CA 1
ATOM 955 C C . VAL A 1 125 ? -8.457 0.349 -13.523 1.00 80.12 125 VAL A C 1
ATOM 957 O O . VAL A 1 125 ? -8.998 0.858 -14.506 1.00 80.12 125 VAL A O 1
ATOM 960 N N . LEU A 1 126 ? -7.954 -0.885 -13.561 1.00 80.00 126 LEU A N 1
ATOM 961 C CA . LEU A 1 126 ? -8.131 -1.764 -14.715 1.00 80.00 126 LEU A CA 1
ATOM 962 C C . LEU A 1 126 ? -9.605 -2.158 -14.889 1.00 80.00 126 LEU A C 1
ATOM 964 O O . LEU A 1 126 ? -10.350 -2.305 -13.920 1.00 80.00 126 LEU A O 1
ATOM 968 N N . LYS A 1 127 ? -10.026 -2.386 -16.139 1.00 80.88 127 LY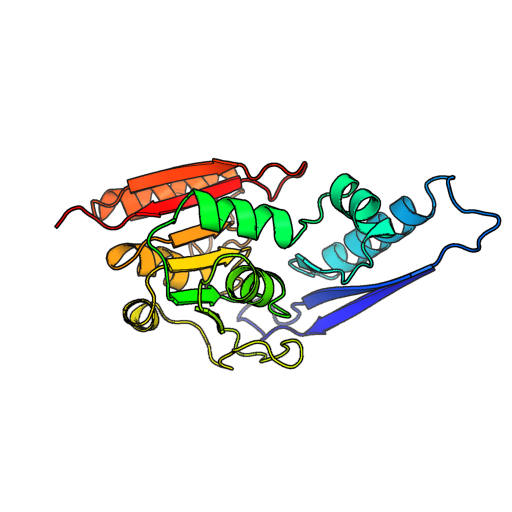S A N 1
ATOM 969 C CA . LYS A 1 127 ? -11.403 -2.796 -16.454 1.00 80.88 127 LYS A CA 1
ATOM 970 C C . LYS A 1 127 ? -11.803 -4.037 -15.643 1.00 80.88 127 LYS A C 1
ATOM 972 O O . LYS A 1 127 ? -11.101 -5.048 -15.657 1.00 80.88 127 LYS A O 1
ATOM 977 N N . GLY A 1 128 ? -12.956 -3.957 -14.979 1.00 85.94 128 GLY A N 1
ATOM 978 C CA . GLY A 1 128 ? -13.502 -5.040 -14.156 1.00 85.94 128 GLY A CA 1
ATOM 979 C C . GLY A 1 128 ? -12.944 -5.110 -12.732 1.00 85.94 128 GLY A C 1
ATOM 980 O O . GLY A 1 128 ? -13.221 -6.082 -12.038 1.00 85.94 128 GLY A O 1
ATOM 981 N N . VAL A 1 129 ? -12.160 -4.121 -12.296 1.00 90.94 129 VAL A N 1
ATOM 982 C CA . VAL A 1 129 ? -11.792 -3.952 -10.885 1.00 90.94 129 VAL A CA 1
ATOM 983 C C . VAL A 1 129 ? -12.812 -3.039 -10.201 1.00 90.94 129 VAL A C 1
ATOM 985 O O . VAL A 1 129 ? -13.095 -1.946 -10.698 1.00 90.94 129 VAL A O 1
ATOM 988 N N . ALA A 1 130 ? -13.372 -3.495 -9.077 1.00 93.25 130 ALA A N 1
ATOM 989 C CA . ALA A 1 130 ? -14.258 -2.689 -8.243 1.00 93.25 130 ALA A CA 1
ATOM 990 C C . ALA A 1 130 ? -13.481 -1.509 -7.646 1.00 93.25 130 ALA A C 1
ATOM 992 O O . ALA A 1 130 ? -12.341 -1.672 -7.201 1.00 93.25 130 ALA A O 1
ATOM 993 N N . HIS A 1 131 ? -14.065 -0.314 -7.678 1.00 95.81 131 HIS A N 1
ATOM 994 C CA . HIS A 1 131 ? -13.406 0.875 -7.156 1.00 95.81 131 HIS A CA 1
ATOM 995 C C . HIS A 1 131 ? -14.390 1.978 -6.798 1.00 95.81 131 HIS A C 1
ATOM 997 O O . HIS A 1 131 ? -15.489 2.057 -7.354 1.00 95.81 131 HIS A O 1
ATOM 1003 N N . ARG A 1 132 ? -13.924 2.895 -5.950 1.00 94.12 132 ARG A N 1
ATOM 1004 C CA . ARG A 1 132 ? -14.588 4.161 -5.664 1.00 94.12 132 ARG A CA 1
ATOM 1005 C C . ARG A 1 132 ? -13.613 5.321 -5.831 1.00 94.12 132 ARG A C 1
ATOM 1007 O O . ARG 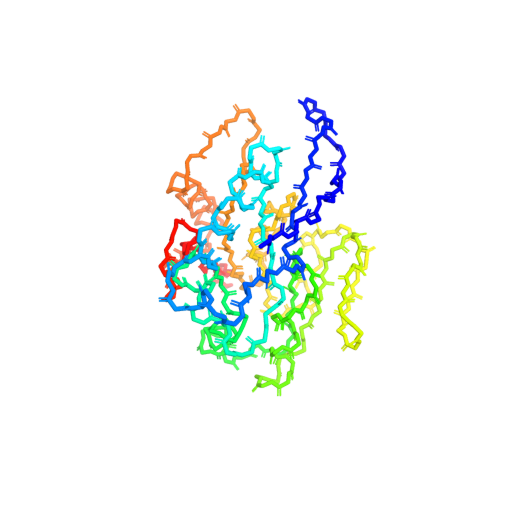A 1 132 ? -12.532 5.339 -5.242 1.00 94.12 132 ARG A O 1
ATOM 1014 N N . ALA A 1 133 ? -14.014 6.309 -6.626 1.00 93.12 133 ALA A N 1
ATOM 1015 C CA . ALA A 1 133 ? -13.216 7.497 -6.909 1.00 93.12 133 ALA A CA 1
ATOM 1016 C C . ALA A 1 133 ? -13.458 8.605 -5.868 1.00 93.12 133 ALA A C 1
ATOM 1018 O O . ALA A 1 133 ? -14.060 9.633 -6.171 1.00 93.12 133 ALA A O 1
ATOM 1019 N N . LEU A 1 134 ? -13.005 8.391 -4.629 1.00 91.88 134 LEU A N 1
ATOM 1020 C CA . LEU A 1 134 ? -13.071 9.385 -3.550 1.00 91.88 134 LEU A CA 1
ATOM 1021 C C . LEU A 1 134 ? -11.822 9.341 -2.654 1.00 91.88 134 LEU A C 1
ATOM 1023 O O . LEU A 1 134 ? -11.096 8.343 -2.659 1.00 91.88 134 LEU A O 1
ATOM 1027 N N . PRO A 1 135 ? -11.550 10.405 -1.878 1.00 89.75 135 PRO A N 1
ATOM 1028 C CA . PRO A 1 135 ? -10.595 10.340 -0.778 1.00 89.75 135 PRO A CA 1
ATOM 1029 C C . PRO A 1 135 ? -11.019 9.291 0.258 1.00 89.75 135 PRO A C 1
ATOM 1031 O O . PRO A 1 135 ? -12.199 9.187 0.575 1.00 89.75 135 PRO A O 1
ATOM 1034 N N . TYR A 1 136 ? -10.057 8.547 0.804 1.00 93.69 136 TYR A N 1
ATOM 1035 C CA . TYR A 1 136 ? -10.319 7.612 1.897 1.00 93.69 136 TYR A CA 1
ATOM 1036 C C . TYR A 1 136 ? -10.362 8.337 3.246 1.00 93.69 136 TYR A C 1
ATOM 1038 O O . TYR A 1 136 ? -9.462 9.124 3.559 1.00 93.69 136 TYR A O 1
ATOM 1046 N N . THR A 1 137 ? -11.371 8.025 4.050 1.00 92.44 137 THR A N 1
ATOM 1047 C CA . THR A 1 137 ? -11.556 8.486 5.429 1.00 92.44 137 THR A CA 1
ATOM 1048 C C . THR A 1 137 ? -11.831 7.277 6.327 1.00 92.44 137 THR A C 1
ATOM 1050 O O . THR A 1 137 ? -12.318 6.251 5.855 1.00 92.44 137 THR A O 1
ATOM 1053 N N . ALA A 1 138 ? -11.459 7.355 7.608 1.00 91.75 138 ALA A N 1
ATOM 1054 C CA . ALA A 1 138 ? -11.489 6.197 8.508 1.00 91.75 138 ALA A CA 1
ATOM 1055 C C . ALA A 1 138 ? -12.911 5.673 8.799 1.00 91.75 138 ALA A C 1
ATOM 1057 O O . ALA A 1 138 ? -13.063 4.500 9.105 1.00 91.75 138 ALA A O 1
ATOM 1058 N N . ASP A 1 139 ? -13.949 6.499 8.647 1.00 87.62 139 ASP A N 1
ATOM 1059 C CA . ASP A 1 139 ? -15.362 6.100 8.759 1.00 87.62 139 ASP A CA 1
ATOM 1060 C C . ASP A 1 139 ? -15.797 5.099 7.679 1.00 87.62 139 ASP A C 1
ATOM 1062 O O . ASP A 1 139 ? -16.758 4.358 7.864 1.00 87.62 139 ASP A O 1
ATOM 1066 N N . LEU A 1 140 ? -15.068 5.018 6.561 1.00 87.81 140 LEU A N 1
ATOM 1067 C CA . LEU A 1 140 ? -15.318 3.990 5.553 1.00 87.81 140 LEU A CA 1
ATOM 1068 C C . LEU A 1 140 ? -14.914 2.593 6.035 1.00 87.81 140 LEU A C 1
ATOM 1070 O O . LEU A 1 140 ? -15.328 1.613 5.421 1.00 87.81 140 LEU A O 1
ATOM 1074 N N . ALA A 1 141 ? -14.120 2.482 7.103 1.00 91.06 141 ALA A N 1
ATOM 1075 C CA . ALA A 1 141 ? -13.644 1.200 7.605 1.00 91.06 141 ALA A CA 1
ATOM 1076 C C . ALA A 1 141 ? -14.784 0.257 8.014 1.00 91.06 141 ALA A C 1
ATOM 1078 O O . ALA A 1 141 ? -14.653 -0.950 7.842 1.00 91.06 141 ALA A O 1
ATOM 1079 N N . ASP A 1 142 ? -15.921 0.804 8.454 1.00 87.19 142 ASP A N 1
ATOM 1080 C CA . ASP A 1 142 ? -17.094 0.047 8.912 1.00 87.19 142 ASP A CA 1
ATOM 1081 C C . ASP A 1 142 ? -17.727 -0.844 7.824 1.00 87.19 142 ASP A C 1
ATOM 1083 O O . ASP A 1 142 ? -18.517 -1.736 8.131 1.00 87.19 142 ASP A O 1
ATOM 1087 N N . TYR A 1 143 ? -17.393 -0.621 6.547 1.00 88.06 143 TYR A N 1
ATOM 1088 C CA . TYR A 1 143 ? -17.891 -1.418 5.420 1.00 88.06 143 TYR A CA 1
ATOM 1089 C C . TYR A 1 143 ? -17.007 -2.620 5.064 1.00 88.06 143 TYR A C 1
ATOM 1091 O O . TYR A 1 143 ? -17.367 -3.382 4.162 1.00 88.06 143 TYR A O 1
ATOM 1099 N N . TYR A 1 144 ? -15.849 -2.778 5.708 1.00 95.00 144 TYR A N 1
ATOM 1100 C CA . TYR A 1 144 ? -14.845 -3.769 5.326 1.00 95.00 144 TYR A CA 1
ATOM 1101 C C . TYR A 1 144 ? -14.393 -4.595 6.526 1.00 95.00 144 TYR A C 1
ATOM 1103 O O . TYR A 1 144 ? -14.355 -4.117 7.652 1.00 95.00 144 TYR A O 1
ATOM 1111 N N . ASP A 1 145 ? -13.970 -5.826 6.267 1.00 93.81 145 ASP A N 1
ATOM 1112 C CA . ASP A 1 145 ? -13.338 -6.681 7.272 1.00 93.81 145 ASP A CA 1
ATOM 1113 C C . ASP A 1 145 ? -11.828 -6.392 7.384 1.00 93.81 145 ASP A C 1
ATOM 1115 O O . ASP A 1 145 ? -11.190 -6.764 8.366 1.00 93.81 145 ASP A O 1
ATOM 1119 N N . LEU A 1 146 ? -11.237 -5.754 6.363 1.00 98.12 146 LEU A N 1
ATOM 1120 C CA . LEU A 1 146 ? -9.810 -5.439 6.286 1.00 98.12 146 LEU A CA 1
ATOM 1121 C C . LEU A 1 146 ? -9.548 -4.172 5.473 1.00 98.12 146 LEU A C 1
ATOM 1123 O O . LEU A 1 146 ? -10.037 -4.019 4.351 1.00 98.12 146 LEU A O 1
ATOM 1127 N N . ILE A 1 147 ? -8.667 -3.317 5.987 1.00 98.19 147 ILE A N 1
ATOM 1128 C CA . ILE A 1 147 ? -8.116 -2.186 5.233 1.00 98.19 147 ILE A CA 1
ATOM 1129 C C . ILE A 1 147 ? -6.664 -2.471 4.870 1.00 98.19 147 ILE A C 1
ATOM 1131 O O . ILE A 1 147 ? -5.834 -2.793 5.720 1.00 98.19 147 ILE A O 1
ATOM 1135 N N . ILE A 1 148 ? -6.345 -2.324 3.590 1.00 96.75 148 ILE A N 1
ATOM 1136 C CA . ILE A 1 148 ? -5.004 -2.506 3.050 1.00 96.75 148 ILE A CA 1
ATOM 1137 C C . ILE A 1 148 ? -4.513 -1.148 2.564 1.00 96.75 148 ILE A C 1
ATOM 1139 O O . ILE A 1 148 ? -5.096 -0.536 1.674 1.00 96.75 148 ILE A O 1
ATOM 1143 N N . GLY A 1 149 ? -3.419 -0.673 3.148 1.00 92.31 149 GLY A N 1
ATOM 1144 C CA . GLY A 1 149 ? -2.719 0.526 2.716 1.00 92.31 149 GLY A CA 1
ATOM 1145 C C . GLY A 1 149 ? -1.288 0.192 2.347 1.00 92.31 149 GLY A C 1
ATOM 1146 O O . GLY A 1 149 ? -0.384 0.303 3.179 1.00 92.31 149 GLY A O 1
ATOM 1147 N N . LEU A 1 150 ? -1.059 -0.167 1.087 1.00 86.69 150 LEU A N 1
ATOM 1148 C CA . LEU A 1 150 ? 0.294 -0.276 0.556 1.00 86.69 150 LEU A CA 1
ATOM 1149 C C . LEU A 1 150 ? 0.727 1.080 0.047 1.00 86.69 150 LEU A C 1
ATOM 1151 O O . LEU A 1 150 ? 0.252 1.548 -0.984 1.00 86.69 150 LEU A O 1
ATOM 1155 N N . HIS A 1 151 ? 1.632 1.722 0.768 1.00 79.81 151 HIS A N 1
ATOM 1156 C CA . HIS A 1 151 ? 2.105 3.046 0.391 1.00 79.81 151 HIS A CA 1
ATOM 1157 C C . HIS A 1 151 ? 0.934 4.044 0.213 1.00 79.81 151 HIS A C 1
ATOM 1159 O O . HIS A 1 151 ? 0.855 4.714 -0.821 1.00 79.81 151 HIS A O 1
ATOM 1165 N N . PRO A 1 152 ? 0.011 4.157 1.204 1.00 76.44 152 PRO A N 1
ATOM 1166 C CA . PRO A 1 152 ? -1.254 4.877 1.068 1.00 76.44 152 PRO A CA 1
ATOM 1167 C C . PRO A 1 152 ? -1.015 6.387 1.159 1.00 76.44 152 PRO A C 1
ATOM 1169 O O . PRO A 1 152 ? -1.283 7.053 2.161 1.00 76.44 152 PRO A O 1
ATOM 1172 N N . ASP A 1 153 ? -0.427 6.950 0.112 1.00 70.38 153 ASP A N 1
ATOM 1173 C CA . ASP A 1 153 ? -0.074 8.358 0.025 1.00 70.38 153 ASP A CA 1
ATOM 1174 C C . ASP A 1 153 ? -1.267 9.253 0.387 1.00 70.38 153 ASP A C 1
ATOM 1176 O O . ASP A 1 153 ? -2.292 9.223 -0.287 1.00 70.38 153 ASP A O 1
ATOM 1180 N N . GLN A 1 154 ? -1.093 10.136 1.378 1.00 72.94 154 GLN A N 1
ATOM 1181 C CA . GLN A 1 154 ? -2.123 11.060 1.899 1.00 72.94 154 GLN A CA 1
ATOM 1182 C C . GLN A 1 154 ? -3.277 10.394 2.657 1.00 72.94 154 GLN A C 1
ATOM 1184 O O . GLN A 1 154 ? -3.971 11.098 3.381 1.00 72.94 154 GLN A O 1
ATOM 1189 N N . ALA A 1 155 ? -3.435 9.077 2.547 1.00 84.88 155 ALA A N 1
ATOM 1190 C CA . ALA A 1 155 ? -4.404 8.295 3.302 1.00 84.88 155 ALA A CA 1
ATOM 1191 C C . ALA A 1 155 ? -3.764 7.516 4.465 1.00 84.88 155 ALA A C 1
ATOM 1193 O O . ALA A 1 155 ? -4.468 6.820 5.179 1.00 84.88 155 ALA A O 1
ATOM 1194 N N . LEU A 1 156 ? -2.451 7.645 4.704 1.00 88.00 156 LEU A N 1
ATOM 1195 C CA . LEU A 1 156 ? -1.762 6.915 5.776 1.00 88.00 156 LEU A CA 1
ATOM 1196 C C . LEU A 1 156 ? -2.434 7.091 7.137 1.00 88.00 156 LEU A C 1
ATOM 1198 O O . LEU A 1 156 ? -2.662 6.106 7.827 1.00 88.00 156 LEU A O 1
ATOM 1202 N N . ARG A 1 157 ? -2.743 8.333 7.518 1.00 90.12 157 ARG A N 1
ATOM 1203 C CA . ARG A 1 157 ? -3.381 8.619 8.801 1.00 90.12 157 ARG A CA 1
ATOM 1204 C C . ARG A 1 157 ? -4.767 7.959 8.911 1.00 90.12 157 ARG A C 1
ATOM 1206 O O . ARG A 1 157 ? -4.906 7.141 9.812 1.00 90.12 157 ARG A O 1
ATOM 1213 N N . PRO A 1 158 ? -5.725 8.185 7.987 1.00 93.19 158 PRO A N 1
ATOM 1214 C CA . PRO A 1 158 ? -7.026 7.520 8.066 1.00 93.19 158 PRO A CA 1
ATOM 1215 C C . PRO A 1 158 ? -6.945 5.991 7.919 1.00 93.19 158 PRO A C 1
ATOM 1217 O O . PRO A 1 158 ? -7.722 5.284 8.552 1.00 93.19 158 PRO A O 1
ATOM 1220 N N . VAL A 1 159 ? -5.992 5.452 7.147 1.00 95.56 159 VAL A N 1
ATOM 1221 C CA . VAL A 1 159 ? -5.735 4.000 7.080 1.00 95.56 159 VAL A CA 1
ATOM 1222 C C . VAL A 1 159 ? -5.329 3.460 8.447 1.00 95.56 159 VAL A C 1
ATOM 1224 O O . VAL A 1 159 ? -5.879 2.461 8.887 1.00 95.56 159 VAL A O 1
ATOM 1227 N N . VAL A 1 160 ? -4.396 4.117 9.137 1.00 95.50 160 VAL A N 1
ATOM 1228 C CA . VAL A 1 160 ? -3.981 3.692 10.480 1.00 95.50 160 VAL A CA 1
ATOM 1229 C C . VAL A 1 160 ? -5.109 3.878 11.494 1.00 95.50 160 VAL A C 1
ATOM 1231 O O . VAL A 1 160 ? -5.327 2.997 12.311 1.00 95.50 160 VAL A O 1
ATOM 1234 N N . GLU A 1 161 ? -5.858 4.980 11.433 1.00 95.06 161 GLU A N 1
ATOM 1235 C CA . GLU A 1 161 ? -6.993 5.240 12.334 1.00 95.06 161 GLU A CA 1
ATOM 1236 C C . GLU A 1 161 ? -8.129 4.220 12.161 1.00 95.06 161 GLU A C 1
ATOM 1238 O O . GLU A 1 161 ? -8.830 3.918 13.123 1.00 95.06 161 GLU A O 1
ATOM 1243 N N . SER A 1 162 ? -8.251 3.607 10.977 1.00 96.69 162 SER A N 1
ATOM 1244 C CA . SER A 1 162 ? -9.182 2.492 10.734 1.00 96.69 162 SER A CA 1
ATOM 1245 C C . SER A 1 162 ? -8.898 1.286 11.638 1.00 96.69 162 SER A C 1
ATOM 1247 O O . SER A 1 162 ? -9.807 0.512 11.936 1.00 96.69 162 SER A O 1
ATOM 1249 N N . ALA A 1 163 ? -7.661 1.160 12.137 1.00 97.00 163 ALA A N 1
ATOM 1250 C CA . ALA A 1 163 ? -7.261 0.087 13.037 1.00 97.00 163 ALA A CA 1
ATOM 1251 C C . ALA A 1 163 ? -7.997 0.114 14.380 1.00 97.00 163 ALA A C 1
ATOM 1253 O O . ALA A 1 163 ? -7.958 -0.874 15.105 1.00 97.00 163 ALA A O 1
ATOM 1254 N N . ALA A 1 164 ? -8.686 1.208 14.720 1.00 93.38 164 ALA A N 1
ATOM 1255 C CA . ALA A 1 164 ? -9.567 1.257 15.882 1.00 93.38 164 ALA A CA 1
ATOM 1256 C C . ALA A 1 164 ? -10.808 0.355 15.729 1.00 93.38 164 ALA A C 1
ATOM 1258 O O . ALA A 1 164 ? -11.333 -0.124 16.733 1.00 93.38 164 ALA A O 1
ATOM 1259 N N . ALA A 1 165 ? -11.268 0.119 14.496 1.00 91.06 165 ALA A N 1
ATOM 1260 C CA . ALA A 1 165 ? -12.493 -0.625 14.206 1.00 91.06 165 ALA A CA 1
ATOM 1261 C C . ALA A 1 165 ? -12.221 -2.006 13.597 1.00 91.06 165 ALA A C 1
ATOM 1263 O O . ALA A 1 165 ? -12.880 -2.979 13.964 1.00 91.06 165 ALA A O 1
ATOM 1264 N N . VAL A 1 166 ? -11.246 -2.099 12.689 1.00 95.06 166 VAL A N 1
ATOM 1265 C CA . VAL A 1 166 ? -11.003 -3.287 11.857 1.00 95.06 166 VAL A CA 1
ATOM 1266 C C . VAL A 1 166 ? -9.504 -3.561 11.717 1.00 95.06 166 VAL A C 1
ATOM 1268 O O . VAL A 1 166 ? -8.698 -2.652 11.902 1.00 95.06 166 VAL A O 1
ATOM 1271 N N . PRO A 1 167 ? -9.076 -4.791 11.395 1.00 97.38 167 PRO A N 1
ATOM 1272 C CA . PRO A 1 167 ? -7.684 -5.062 11.057 1.00 97.38 167 PRO A CA 1
ATOM 1273 C C . PRO A 1 167 ? -7.166 -4.194 9.898 1.00 97.38 167 PRO A C 1
ATOM 1275 O O . PRO A 1 167 ? -7.879 -3.919 8.929 1.00 97.38 167 PRO A O 1
ATOM 1278 N N . VAL A 1 168 ? -5.894 -3.794 9.979 1.00 98.12 168 VAL A N 1
ATOM 1279 C CA . VAL A 1 168 ? -5.215 -2.994 8.951 1.00 98.12 168 VAL A CA 1
ATOM 1280 C C . VAL A 1 168 ? -3.869 -3.613 8.597 1.00 98.12 168 VAL A C 1
ATOM 1282 O O . VAL A 1 168 ? -3.031 -3.826 9.471 1.00 98.12 168 VAL A O 1
ATOM 1285 N N . LEU A 1 169 ? -3.621 -3.818 7.304 1.00 96.94 169 LEU A N 1
ATOM 1286 C CA . LEU A 1 169 ? -2.283 -4.054 6.765 1.00 96.94 169 LEU A CA 1
ATOM 1287 C C . LEU A 1 169 ? -1.749 -2.747 6.179 1.00 96.94 169 LEU A C 1
ATOM 1289 O O . LEU A 1 169 ? -2.279 -2.251 5.184 1.00 96.94 169 LEU A O 1
ATOM 1293 N N . VAL A 1 170 ? -0.683 -2.192 6.758 1.00 93.12 170 VAL A N 1
ATOM 1294 C CA . VAL A 1 170 ? -0.110 -0.917 6.306 1.00 93.12 170 VAL A CA 1
ATOM 1295 C C . VAL A 1 170 ? 1.382 -1.021 6.015 1.00 93.12 170 VAL A C 1
ATOM 1297 O O . VAL A 1 170 ? 2.180 -1.413 6.864 1.00 93.12 170 VAL A O 1
ATOM 1300 N N . LEU A 1 171 ? 1.779 -0.611 4.809 1.00 89.19 171 LEU A N 1
ATOM 1301 C CA . LEU A 1 171 ? 3.173 -0.430 4.403 1.00 89.19 171 LEU A CA 1
ATOM 1302 C C . LEU A 1 171 ? 3.447 1.065 4.186 1.00 89.19 171 LEU A C 1
ATOM 1304 O O . LEU A 1 171 ? 3.245 1.591 3.085 1.00 89.19 171 LEU A O 1
ATOM 1308 N N . PRO A 1 172 ? 3.887 1.798 5.218 1.00 81.94 172 PRO A N 1
ATOM 1309 C CA . PRO A 1 172 ? 4.017 3.245 5.136 1.00 81.94 172 PRO A CA 1
ATOM 1310 C C . PRO A 1 172 ? 5.280 3.658 4.362 1.00 81.94 172 PRO A C 1
ATOM 1312 O O . PRO A 1 172 ? 6.395 3.304 4.729 1.00 81.94 172 PRO A O 1
ATOM 1315 N N . CYS A 1 173 ? 5.123 4.468 3.311 1.00 68.62 173 CYS A N 1
ATOM 1316 C CA . CYS A 1 173 ? 6.246 5.050 2.550 1.00 68.62 173 CYS A CA 1
ATOM 1317 C C . CYS A 1 173 ? 6.388 6.574 2.724 1.00 68.62 173 CYS A C 1
ATOM 1319 O O . CYS A 1 173 ? 7.384 7.167 2.308 1.00 68.62 173 CYS A O 1
ATOM 1321 N N . CYS A 1 174 ? 5.391 7.227 3.329 1.00 62.19 174 CYS A N 1
ATOM 1322 C CA . CYS A 1 174 ? 5.266 8.677 3.344 1.00 62.19 174 CYS A CA 1
ATOM 1323 C C . CYS A 1 174 ? 5.130 9.251 4.757 1.00 62.19 174 CYS A C 1
ATOM 1325 O O . CYS A 1 174 ? 4.402 8.724 5.587 1.00 62.19 174 CYS A O 1
ATOM 1327 N N . ASN A 1 175 ? 5.724 10.425 4.989 1.00 63.09 175 ASN A N 1
ATOM 1328 C CA . ASN A 1 175 ? 5.655 11.162 6.259 1.00 63.09 175 ASN A CA 1
ATOM 1329 C C . ASN A 1 175 ? 4.319 11.906 6.488 1.00 63.09 175 ASN A C 1
ATOM 1331 O O . ASN A 1 175 ? 4.312 13.021 6.995 1.00 63.09 175 ASN A O 1
ATOM 1335 N N . PHE A 1 176 ? 3.175 11.298 6.142 1.00 62.09 176 PHE A N 1
ATOM 1336 C CA . PHE A 1 176 ? 1.829 11.814 6.493 1.00 62.09 176 PHE A CA 1
ATOM 1337 C C . PHE A 1 176 ? 1.441 11.525 7.944 1.00 62.09 176 PHE A C 1
ATOM 1339 O O . PHE A 1 176 ? 0.266 11.547 8.288 1.00 62.09 176 PHE A O 1
ATOM 1346 N N . TRP A 1 177 ? 2.428 11.216 8.780 1.00 75.19 177 TRP A N 1
ATOM 1347 C CA . TRP A 1 177 ? 2.208 10.794 10.149 1.00 75.19 177 TRP A CA 1
ATOM 1348 C C . TRP A 1 177 ? 2.248 11.949 11.146 1.00 75.19 177 TRP A C 1
ATOM 1350 O O . TRP A 1 177 ? 1.367 12.052 11.993 1.00 75.19 177 TRP A O 1
ATOM 1360 N N . SER A 1 178 ? 3.243 12.834 11.019 1.00 69.00 178 SER A N 1
ATOM 1361 C CA . SER A 1 178 ? 3.411 14.001 11.884 1.00 69.00 178 SER A CA 1
ATOM 1362 C C . SER A 1 178 ? 3.691 15.253 11.046 1.00 69.00 178 SER A C 1
ATOM 1364 O O . SER A 1 178 ? 4.633 15.250 10.242 1.00 69.00 178 SER A O 1
ATOM 1366 N N . PRO A 1 179 ? 2.897 16.330 11.189 1.00 65.94 179 PRO A N 1
ATOM 1367 C CA . PRO A 1 179 ? 3.191 17.608 10.554 1.00 65.94 179 PRO A CA 1
ATOM 1368 C C . PRO A 1 179 ? 4.557 18.149 11.002 1.00 65.94 179 PRO A C 1
ATOM 1370 O O . PRO A 1 179 ? 4.851 18.220 12.187 1.00 65.94 179 PRO A O 1
ATOM 1373 N N . GLY A 1 180 ? 5.403 18.552 10.052 1.00 67.00 180 GLY A N 1
ATOM 1374 C CA . GLY A 1 180 ? 6.674 19.225 10.355 1.00 67.00 180 GLY A CA 1
ATOM 1375 C C . GLY A 1 180 ? 7.845 18.315 10.744 1.00 67.00 180 GLY A C 1
ATOM 1376 O O . GLY A 1 180 ? 8.961 18.811 10.874 1.00 67.00 180 GLY A O 1
ATOM 1377 N N . THR A 1 181 ? 7.657 16.995 10.854 1.00 73.25 181 THR A N 1
ATOM 1378 C CA . THR A 1 181 ? 8.751 16.050 11.138 1.00 73.25 181 THR A CA 1
ATOM 1379 C C . THR A 1 181 ? 8.863 14.987 10.051 1.00 73.25 181 THR A C 1
ATOM 1381 O O . THR A 1 181 ? 7.916 14.264 9.751 1.00 73.25 181 THR A O 1
ATOM 1384 N N . LYS A 1 182 ? 10.053 14.870 9.452 1.00 69.62 182 LYS A N 1
ATOM 1385 C CA . LYS A 1 182 ? 10.365 13.811 8.489 1.00 69.62 182 LYS A CA 1
ATOM 1386 C C . LYS A 1 182 ? 10.962 12.622 9.241 1.00 69.62 182 LYS A C 1
ATOM 1388 O O . LYS A 1 182 ? 12.117 12.680 9.649 1.00 69.62 182 LYS A O 1
ATOM 1393 N N . LEU A 1 183 ? 10.196 11.550 9.401 1.00 76.44 183 LEU A N 1
ATOM 1394 C CA . LEU A 1 183 ? 10.674 10.297 9.974 1.00 76.44 183 LEU A CA 1
ATOM 1395 C C . LEU A 1 183 ? 11.327 9.428 8.891 1.00 76.44 183 LEU A C 1
ATOM 1397 O O . LEU A 1 183 ? 10.912 9.415 7.725 1.00 76.44 183 LEU A O 1
ATOM 1401 N N . GLY A 1 184 ? 12.381 8.711 9.282 1.00 72.81 184 GLY A N 1
ATOM 1402 C CA . GLY A 1 184 ? 12.868 7.558 8.526 1.00 72.81 184 GLY A CA 1
ATOM 1403 C C . GLY A 1 184 ? 11.892 6.386 8.654 1.00 72.81 184 GLY A C 1
ATOM 1404 O O . GLY A 1 184 ? 11.028 6.397 9.526 1.00 72.81 184 GLY A O 1
ATOM 1405 N N . ARG A 1 185 ? 12.035 5.360 7.811 1.00 76.81 185 ARG A N 1
ATOM 1406 C CA . ARG A 1 185 ? 11.131 4.194 7.781 1.00 76.81 185 ARG A CA 1
ATOM 1407 C C . ARG A 1 185 ? 10.930 3.555 9.158 1.00 76.81 185 ARG A C 1
ATOM 1409 O O . ARG A 1 185 ? 9.798 3.398 9.594 1.00 76.81 185 ARG A O 1
ATOM 1416 N N . ASP A 1 186 ? 12.017 3.209 9.843 1.00 83.56 186 ASP A N 1
ATOM 1417 C CA . ASP A 1 186 ? 11.926 2.474 11.110 1.00 83.56 186 ASP A CA 1
ATOM 1418 C C . ASP A 1 186 ? 11.324 3.354 12.222 1.00 83.56 186 ASP A C 1
ATOM 1420 O O . ASP A 1 186 ? 10.493 2.892 12.998 1.00 83.56 186 ASP A O 1
ATOM 1424 N N . ALA A 1 187 ? 11.645 4.653 12.225 1.00 86.69 187 ALA A N 1
ATOM 1425 C CA . ALA A 1 187 ? 11.027 5.628 13.124 1.00 86.69 187 ALA A CA 1
ATOM 1426 C C . ALA A 1 187 ? 9.530 5.837 12.824 1.00 86.69 187 ALA A C 1
ATOM 1428 O O . ALA A 1 187 ? 8.736 6.019 13.741 1.00 86.69 187 ALA A O 1
ATOM 1429 N N . LEU A 1 188 ? 9.129 5.779 11.551 1.00 86.50 188 LEU A N 1
ATOM 1430 C CA . LEU A 1 188 ? 7.730 5.867 11.135 1.00 86.50 188 LEU A CA 1
ATOM 1431 C C . LEU A 1 188 ? 6.932 4.641 11.596 1.00 86.50 188 LEU A C 1
ATOM 1433 O O . LEU A 1 188 ? 5.852 4.796 12.158 1.00 86.50 188 LEU A O 1
ATOM 1437 N N . LEU A 1 189 ? 7.481 3.436 11.418 1.00 90.62 189 LEU A N 1
ATOM 1438 C CA . LEU A 1 189 ? 6.874 2.197 11.917 1.00 90.62 189 LEU A CA 1
ATOM 1439 C C . LEU A 1 189 ? 6.744 2.213 13.447 1.00 90.62 189 LEU A C 1
ATOM 1441 O O . LEU A 1 189 ? 5.698 1.833 13.975 1.00 90.62 189 LEU A O 1
ATOM 1445 N N . ALA A 1 190 ? 7.772 2.689 14.156 1.00 92.69 190 ALA A N 1
ATOM 1446 C CA . ALA A 1 190 ? 7.738 2.837 15.609 1.00 92.69 190 ALA A CA 1
ATOM 1447 C C . ALA A 1 190 ? 6.639 3.814 16.053 1.00 92.69 190 ALA A C 1
ATOM 1449 O O . ALA A 1 190 ? 5.833 3.466 16.910 1.00 92.69 190 ALA A O 1
ATOM 1450 N N . ALA A 1 191 ? 6.549 4.985 15.417 1.00 92.62 191 ALA A N 1
ATOM 1451 C CA . ALA A 1 191 ? 5.563 6.005 15.764 1.00 92.62 191 ALA A CA 1
ATOM 1452 C C . ALA A 1 191 ? 4.114 5.553 15.496 1.00 92.62 191 ALA A C 1
ATOM 1454 O O . ALA A 1 191 ? 3.222 5.845 16.291 1.00 92.62 191 ALA A O 1
ATOM 1455 N N . ILE A 1 192 ? 3.871 4.816 14.405 1.00 94.31 192 ILE A N 1
ATOM 1456 C CA . ILE A 1 192 ? 2.560 4.205 14.127 1.00 94.31 192 ILE A CA 1
ATOM 1457 C C . ILE A 1 192 ? 2.227 3.145 15.179 1.00 94.31 192 ILE A C 1
ATOM 1459 O O . ILE A 1 192 ? 1.120 3.130 15.715 1.00 94.31 192 ILE A O 1
ATOM 1463 N N . SER A 1 193 ? 3.196 2.286 15.502 1.00 96.12 193 SER A N 1
ATOM 1464 C CA . SER A 1 193 ? 3.014 1.226 16.497 1.00 96.12 193 SER A CA 1
ATOM 1465 C C . SER A 1 193 ? 2.695 1.790 17.879 1.00 96.12 193 SER A C 1
ATOM 1467 O O . SER A 1 193 ? 1.797 1.292 18.547 1.00 96.12 193 SER A O 1
ATOM 1469 N N . GLU A 1 194 ? 3.422 2.821 18.312 1.00 95.44 194 GLU A N 1
ATOM 1470 C CA . GLU A 1 194 ? 3.208 3.487 19.598 1.00 95.44 194 GLU A CA 1
ATOM 1471 C C . GLU A 1 194 ? 1.815 4.113 19.677 1.00 95.44 194 GLU A C 1
ATOM 1473 O O . GLU A 1 194 ? 1.088 3.874 20.638 1.00 95.44 194 GLU A O 1
ATOM 1478 N N . HIS A 1 195 ? 1.408 4.840 18.637 1.00 94.00 195 HIS A N 1
ATOM 1479 C CA . HIS A 1 195 ? 0.087 5.456 18.583 1.00 94.00 195 HIS A CA 1
ATOM 1480 C C . HIS A 1 195 ? -1.048 4.437 18.661 1.00 94.00 195 HIS A C 1
ATOM 1482 O O . HIS A 1 195 ? -1.982 4.633 19.430 1.00 94.00 195 HIS A O 1
ATOM 1488 N N . HIS A 1 196 ? -0.960 3.345 17.900 1.00 96.19 196 HIS A N 1
ATOM 1489 C CA . HIS A 1 196 ? -2.006 2.322 17.895 1.00 96.19 196 HIS A CA 1
ATOM 1490 C C . HIS A 1 196 ? -2.039 1.506 19.196 1.00 96.19 196 HIS A C 1
ATOM 1492 O O . HIS A 1 196 ? -3.099 1.149 19.705 1.00 96.19 196 HIS A O 1
ATOM 1498 N N . ARG A 1 197 ? -0.878 1.254 19.809 1.00 96.06 197 ARG A N 1
ATOM 1499 C CA . ARG A 1 197 ? -0.824 0.627 21.139 1.00 96.06 197 ARG A CA 1
ATOM 1500 C C . ARG A 1 197 ? -1.411 1.528 22.221 1.00 96.06 197 ARG A C 1
ATOM 1502 O O . ARG A 1 197 ? -2.047 1.023 23.141 1.00 96.06 197 ARG A O 1
ATOM 1509 N N . ALA A 1 198 ? -1.254 2.847 22.100 1.00 94.75 198 ALA A N 1
ATOM 1510 C CA . ALA A 1 198 ? -1.844 3.804 23.034 1.00 94.75 198 ALA A CA 1
ATOM 1511 C C . ALA A 1 198 ? -3.385 3.794 23.015 1.00 94.75 198 ALA A C 1
ATOM 1513 O O . ALA A 1 198 ? -4.000 4.176 24.008 1.00 94.75 198 ALA A O 1
ATOM 1514 N N . THR A 1 199 ? -4.017 3.317 21.936 1.00 92.56 199 THR A N 1
ATOM 1515 C CA . THR A 1 199 ? -5.476 3.119 21.866 1.00 92.56 199 THR A CA 1
ATOM 1516 C C . THR A 1 199 ? -5.920 1.729 22.337 1.00 92.56 199 THR A C 1
ATOM 1518 O O . THR A 1 199 ? -7.094 1.398 22.214 1.00 92.56 199 THR A O 1
ATOM 1521 N N . GLY A 1 200 ? -5.005 0.902 22.859 1.00 93.69 200 GLY A N 1
ATOM 1522 C CA . GLY A 1 200 ? -5.279 -0.467 23.314 1.00 93.69 200 GLY A CA 1
ATOM 1523 C C . GLY A 1 200 ? -5.222 -1.532 22.213 1.00 93.69 200 GLY A C 1
ATOM 1524 O O . GLY A 1 200 ? -5.520 -2.694 22.482 1.00 93.69 200 GLY A O 1
ATOM 1525 N N . GLY A 1 201 ? -4.851 -1.161 20.984 1.00 96.31 201 GLY A N 1
ATOM 1526 C CA . GLY A 1 201 ? -4.706 -2.093 19.868 1.00 96.31 201 GLY A CA 1
ATOM 1527 C C . GLY A 1 201 ? -3.342 -2.786 19.840 1.00 96.31 201 GLY A C 1
ATOM 1528 O O . GLY A 1 201 ? -2.414 -2.423 20.568 1.00 96.31 201 GLY A O 1
ATOM 1529 N N . THR A 1 202 ? -3.187 -3.783 18.966 1.00 97.31 202 THR A N 1
ATOM 1530 C CA . THR A 1 202 ? -1.897 -4.462 18.761 1.00 97.31 202 THR A CA 1
ATOM 1531 C C . THR A 1 202 ? -1.271 -4.064 17.432 1.00 97.31 202 THR A C 1
ATOM 1533 O O . THR A 1 202 ? -1.959 -3.855 16.437 1.00 97.31 202 THR A O 1
ATOM 1536 N N . ALA A 1 203 ? 0.055 -3.929 17.429 1.00 97.44 203 ALA A N 1
ATOM 1537 C CA . ALA A 1 203 ? 0.841 -3.588 16.249 1.00 97.44 203 ALA A CA 1
ATOM 1538 C C . ALA A 1 203 ? 1.963 -4.614 16.079 1.00 97.44 203 ALA A C 1
ATOM 1540 O O . ALA A 1 203 ? 2.924 -4.623 16.862 1.00 97.44 203 ALA A O 1
ATOM 1541 N N . GLU A 1 204 ? 1.808 -5.468 15.073 1.00 95.94 204 GLU A N 1
ATOM 1542 C CA . GLU A 1 204 ? 2.724 -6.534 14.687 1.00 95.94 204 GLU A CA 1
ATOM 1543 C C . GLU A 1 204 ? 3.583 -6.077 13.497 1.00 95.94 204 GLU A C 1
ATOM 1545 O O . GLU A 1 204 ? 3.044 -5.758 12.435 1.00 95.94 204 GLU A O 1
ATOM 1550 N N . PRO A 1 205 ? 4.918 -6.022 13.634 1.00 93.88 205 PRO A N 1
ATOM 1551 C CA . PRO A 1 205 ? 5.806 -5.777 12.507 1.00 93.88 205 PRO A CA 1
ATOM 1552 C C . PRO A 1 205 ? 5.780 -6.937 11.521 1.00 93.88 205 PRO A C 1
ATOM 1554 O O . PRO A 1 205 ? 6.048 -8.073 11.897 1.00 93.88 205 PRO A O 1
ATOM 1557 N N . VAL A 1 206 ? 5.563 -6.629 10.245 1.00 90.69 206 VAL A N 1
ATOM 1558 C CA . VAL A 1 206 ? 5.607 -7.622 9.170 1.00 90.69 206 VAL A CA 1
ATOM 1559 C C . VAL A 1 206 ? 6.668 -7.254 8.148 1.00 90.69 206 VAL A C 1
ATOM 1561 O O . VAL A 1 206 ? 6.906 -6.079 7.856 1.00 90.69 206 VAL A O 1
ATOM 1564 N N . THR A 1 207 ? 7.333 -8.277 7.621 1.00 84.50 207 THR A N 1
ATOM 1565 C CA . THR A 1 207 ? 8.270 -8.143 6.505 1.00 84.50 207 THR A CA 1
ATOM 1566 C C . THR A 1 207 ? 7.744 -9.004 5.375 1.00 84.50 207 THR A C 1
ATOM 1568 O O . THR A 1 207 ? 7.633 -10.217 5.523 1.00 84.50 207 THR A O 1
ATOM 1571 N N . LEU A 1 208 ? 7.383 -8.371 4.266 1.00 77.75 208 LEU A N 1
ATOM 1572 C CA . LEU A 1 208 ? 6.959 -9.082 3.069 1.00 77.75 208 LEU A CA 1
ATOM 1573 C C . LEU A 1 208 ? 8.188 -9.689 2.378 1.00 77.75 208 LEU A C 1
ATOM 1575 O O . LEU A 1 208 ? 9.268 -9.098 2.406 1.00 77.75 208 LEU A O 1
ATOM 1579 N N . GLY A 1 209 ? 8.023 -10.868 1.776 1.00 63.38 209 GLY A N 1
ATOM 1580 C CA . GLY A 1 209 ? 9.113 -11.741 1.312 1.00 63.38 209 GLY A CA 1
ATOM 1581 C C . GLY A 1 209 ? 9.986 -11.224 0.162 1.00 63.38 209 GLY A C 1
ATOM 1582 O O . GLY A 1 209 ? 10.815 -11.977 -0.338 1.00 63.38 209 GLY A O 1
ATOM 1583 N N . PHE A 1 210 ? 9.838 -9.966 -0.255 1.00 62.84 210 PHE A N 1
ATOM 1584 C CA . PHE A 1 210 ? 10.639 -9.375 -1.324 1.00 62.84 210 PHE A CA 1
ATOM 1585 C C . PHE A 1 210 ? 11.833 -8.577 -0.785 1.00 62.84 210 PHE A C 1
ATOM 1587 O O . PHE A 1 210 ? 11.780 -7.960 0.283 1.00 62.84 210 PHE A O 1
ATOM 1594 N N . GLU A 1 211 ? 12.921 -8.559 -1.555 1.00 45.16 211 GLU A N 1
ATOM 1595 C CA . GLU A 1 211 ? 14.116 -7.773 -1.251 1.00 45.16 211 GLU A CA 1
ATOM 1596 C C . GLU A 1 211 ? 13.877 -6.282 -1.542 1.00 45.16 211 GLU A C 1
ATOM 1598 O O . GLU A 1 211 ? 13.425 -5.907 -2.621 1.00 45.16 211 GLU A O 1
ATOM 1603 N N . GLY A 1 212 ? 14.187 -5.399 -0.588 1.00 50.34 212 GLY A N 1
ATOM 1604 C CA . GLY A 1 212 ? 14.14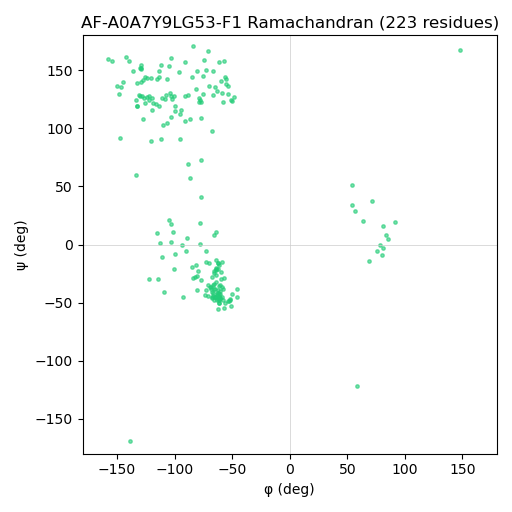9 -3.950 -0.804 1.00 50.34 212 GLY A CA 1
ATOM 1605 C C . GLY A 1 212 ? 13.778 -3.135 0.438 1.00 50.34 212 GLY A C 1
ATOM 1606 O O . GLY A 1 212 ? 13.305 -3.673 1.435 1.00 50.34 212 GLY A O 1
ATOM 1607 N N . PRO A 1 213 ? 13.970 -1.803 0.415 1.00 51.59 213 PRO A N 1
ATOM 1608 C CA . PRO A 1 213 ? 13.753 -0.956 1.587 1.00 51.59 213 PRO A CA 1
ATOM 1609 C C . PRO A 1 213 ? 12.272 -0.754 1.956 1.00 51.59 213 PRO A C 1
ATOM 1611 O O . PRO A 1 213 ? 12.001 -0.308 3.071 1.00 51.59 213 PRO A O 1
ATOM 1614 N N . MET A 1 214 ? 11.328 -1.076 1.065 1.00 64.94 214 MET A N 1
ATOM 1615 C CA . MET A 1 214 ? 9.884 -0.836 1.233 1.00 64.94 214 MET A CA 1
ATOM 1616 C C . MET A 1 214 ? 9.080 -2.104 1.573 1.00 64.94 214 MET A C 1
ATOM 1618 O O . MET A 1 214 ? 7.871 -2.136 1.377 1.00 64.94 214 MET A O 1
ATOM 1622 N N . ASN A 1 215 ? 9.737 -3.143 2.096 1.00 69.31 215 ASN A N 1
ATOM 1623 C CA . ASN A 1 215 ? 9.112 -4.426 2.435 1.00 69.31 215 ASN A CA 1
ATOM 1624 C C . ASN A 1 215 ? 8.634 -4.550 3.889 1.00 69.31 215 ASN A C 1
ATOM 1626 O O . ASN A 1 215 ? 8.091 -5.584 4.269 1.00 69.31 215 ASN A O 1
ATOM 1630 N N . ARG A 1 216 ? 8.834 -3.513 4.709 1.00 82.44 216 ARG A N 1
ATOM 1631 C CA . ARG A 1 216 ? 8.453 -3.510 6.126 1.00 82.44 216 ARG A CA 1
ATOM 1632 C C . ARG A 1 216 ? 7.143 -2.763 6.324 1.00 82.44 216 ARG A C 1
ATOM 1634 O O . ARG A 1 216 ? 7.019 -1.607 5.916 1.00 82.44 216 ARG A O 1
ATOM 1641 N N . GLY A 1 217 ? 6.202 -3.411 6.989 1.00 90.38 217 GLY A N 1
ATOM 1642 C CA . GLY A 1 217 ? 4.898 -2.861 7.324 1.00 90.38 217 GLY A CA 1
ATOM 1643 C C . GLY A 1 217 ? 4.470 -3.224 8.737 1.00 90.38 217 GLY A C 1
ATOM 1644 O O . GLY A 1 217 ? 5.258 -3.731 9.540 1.00 90.38 217 GLY A O 1
ATOM 1645 N N . LEU A 1 218 ? 3.203 -2.952 9.023 1.00 95.19 218 LEU A N 1
ATOM 1646 C CA . LEU A 1 218 ? 2.535 -3.330 10.258 1.00 95.19 218 LEU A CA 1
ATOM 1647 C C . LEU A 1 218 ? 1.219 -4.028 9.926 1.00 95.19 218 LEU A C 1
ATOM 1649 O O . LEU A 1 218 ? 0.480 -3.574 9.049 1.00 95.19 218 LEU A O 1
ATOM 1653 N N . VAL A 1 219 ? 0.920 -5.081 10.676 1.00 97.50 219 VAL A N 1
ATOM 1654 C CA . VAL A 1 219 ? -0.445 -5.549 10.889 1.00 97.50 219 VAL A CA 1
ATOM 1655 C C . VAL A 1 219 ? -0.931 -4.909 12.183 1.00 97.50 219 VAL A C 1
ATOM 1657 O O . VAL A 1 219 ? -0.362 -5.123 13.255 1.00 97.50 219 VAL A O 1
ATOM 1660 N N . LEU A 1 220 ? -1.953 -4.069 12.073 1.00 97.81 220 LEU A N 1
ATOM 1661 C CA . LEU A 1 220 ? -2.610 -3.433 13.206 1.00 97.81 220 LEU A CA 1
ATOM 1662 C C . LEU A 1 220 ? -3.926 -4.162 13.461 1.00 97.81 220 LEU A C 1
ATOM 1664 O O . LEU A 1 220 ? -4.721 -4.327 12.534 1.00 97.81 220 LEU A O 1
ATOM 1668 N N . ARG A 1 221 ? -4.169 -4.599 14.697 1.00 97.06 221 ARG A N 1
ATOM 1669 C CA . ARG A 1 221 ? -5.454 -5.198 15.091 1.00 97.06 221 ARG A CA 1
ATOM 1670 C C . ARG A 1 221 ? -6.176 -4.309 16.097 1.00 97.06 221 ARG A C 1
ATOM 1672 O O . ARG A 1 221 ? -5.500 -3.702 16.938 1.00 97.06 221 ARG A O 1
ATOM 1679 N N . PRO A 1 222 ? -7.514 -4.231 16.023 1.00 95.06 222 PRO A N 1
ATOM 1680 C CA . PRO A 1 222 ? -8.289 -3.399 16.927 1.00 95.06 222 PRO A CA 1
ATOM 1681 C C . PRO A 1 222 ? -8.124 -3.832 18.386 1.00 95.06 222 PRO A C 1
ATOM 1683 O O . PRO A 1 222 ? -7.751 -4.981 18.648 1.00 95.06 222 PRO A O 1
ATOM 1686 N N . PRO A 1 223 ? -8.376 -2.922 19.343 1.00 92.69 223 PRO A N 1
ATOM 1687 C CA . PRO A 1 223 ? -8.396 -3.264 20.758 1.00 92.69 223 PRO A CA 1
ATOM 1688 C C . PRO A 1 223 ? -9.386 -4.398 21.031 1.00 92.69 223 PRO A C 1
ATOM 1690 O O . PRO A 1 223 ? -10.468 -4.444 20.438 1.00 92.69 223 PRO A O 1
ATOM 1693 N N . SER A 1 224 ? -9.033 -5.299 21.948 1.00 83.06 224 SER A N 1
ATOM 1694 C CA . SER A 1 224 ? -9.977 -6.287 22.471 1.00 83.06 224 SER A CA 1
ATOM 1695 C C . SER A 1 224 ? -11.166 -5.547 23.092 1.00 83.06 224 SER A C 1
ATOM 1697 O O . SER A 1 224 ? -10.959 -4.697 23.959 1.00 83.06 224 SER A O 1
ATOM 1699 N N . ARG A 1 225 ? -12.384 -5.830 22.618 1.00 60.31 225 ARG A N 1
ATOM 1700 C CA . ARG A 1 225 ? -13.620 -5.301 23.214 1.00 60.31 225 ARG A CA 1
ATOM 1701 C C . ARG A 1 225 ? -13.890 -5.912 24.583 1.00 60.31 225 ARG A C 1
ATOM 1703 O O . ARG A 1 225 ? -13.543 -7.101 24.766 1.00 60.31 225 ARG A O 1
#

Sequence (225 aa):
MAWVALVPRVPRPGKLNRLSADIQSVFVRPEHRGQGIGSALVEAATAHALRLGALHVTVHSGRRAVPVYERLGFVSSPELAEFVGDHFPEVRFAADVAGGQGMLARILSKRHNINCEVIDPRGWVLKGVAHRALPYTADLADYYDLIIGLHPDQALRPVVESAAAVPVLVLPCCNFWSPGTKLGRDALLAAISEHHRATGGTAEPVTLGFEGPMNRGLVLRPPSR

Secondary structure (DSSP, 8-state):
-EEEEEEE---BTTB---EEEEEEEE---GGGTTSSHHHHHHHHHHHHHHHTTEEEEEE---GGGHHHHHTTT---HHHHHHHHHHH-TT--EEEEET-TT-HHHHHHHHHS--EEEEE-TT--PPTT--EE-S---GGGGGG-SEEEEES-TTTHHHHHHGGGTS-EEEE--S--SSTT----HHHHHHHHHHHHHHTT-EEEEEE-SS-STT-EEEEEEPPP-

Foldseek 3Di:
DWDKDWDADCADVVGGGATAIETEDQDDDPVCPPVCVSLVRVVVRQVVNVVSHHLYYHYDDDPVCVVSVLVVVDDDLVLVLVVCCVVCVPWQEEEEAPVAQCPNCVCNVPPNNHNYEYEDLVPNHDPPGHYDNDHDALVCLVVTQEYEAQCNVVCQVSQLVVQQPHKYKHQHSDPPQDPPDDDDRVRVLVSSQVVLVVQQKHWDWDARPTDDDRRIIITIHHHDD

Nearest PDB structures (foldseek):
  1i21-assembly1_B  TM=8.976E-01  e=8.372E-03  Saccharomyces cerevisiae
  4f6a-assembly1_B  TM=7.935E-01  e=3.751E-03  Halalkalibacterium halodurans C-125
  3mgd-assembly2_B  TM=8.152E-01  e=6.956E-03  Clostridium acetobutylicum
  3i9s-assembly1_B  TM=7.835E-01  e=2.930E-03  Vibrio cholerae
  7n1l-assembly3_C  TM=7.502E-01  e=7.870E-03  Brucella abortus 2308

InterPro domains:
  IPR000182 GNAT domain [PF13673] (21-85)
  IPR000182 GNAT domain [PS51186] (1-95)
  IPR016181 Acyl-CoA N-acyltransferase [SSF55729] (2-80)
  IPR050832 Bacterial Acetyltransferase [PTHR43877] (20-82)

Mean predicted aligned error: 9.17 Å

Organism: NCBI:txid682979

Solvent-accessible surface area (backbone atoms only — not comparable to full-atom values): 12391 Å² total; per-residue (Å²): 93,57,44,66,49,76,39,85,40,87,64,44,93,99,44,65,78,36,30,38,27,35,40,76,46,76,53,68,60,78,96,57,57,94,68,58,53,68,54,53,36,50,52,52,46,50,52,51,38,44,74,70,42,22,80,52,74,48,70,82,70,60,82,90,50,44,70,58,41,36,78,69,46,48,83,61,47,64,64,56,32,51,52,48,45,70,77,41,74,85,44,46,32,31,37,28,31,48,44,63,48,23,60,41,28,45,46,25,38,75,73,59,64,20,52,28,28,23,32,28,60,80,58,66,50,45,93,92,46,53,65,43,63,38,82,69,53,39,82,61,41,82,78,31,54,32,41,34,22,63,47,19,74,90,29,45,48,32,51,58,58,21,18,69,79,25,38,20,44,37,27,73,78,65,62,62,78,44,91,97,48,86,61,53,69,69,57,44,54,48,54,53,36,52,56,43,39,73,70,57,21,48,60,43,82,41,71,52,98,59,62,58,94,80,30,54,31,34,42,28,36,36,40,84,128